Protein AF-A0A8D8BPK6-F1 (afdb_monomer_lite)

pLDDT: mean 78.96, std 10.87, range [40.5, 96.0]

Foldseek 3Di:
DVVVVCVVCVVVVVVVLVVVLVVVVVVVVVCLVVPVVVVVCVLVVVLVVLVVQLVVLVVLLVVLVVPPDDDPQPDDPDPVSVVVNLSNDSVNSVVSNVVSVVVSVVSVVVCVVCVVVVVVVNVVSVVVVVVVVVPPCVSVVSVVVSVVVVVVVVVVVVVVVVQQPAFAFWWFKAQPVVDPQKDFPDPHDGGDTDDQVVCQVGIAGNVDVSHGDPRMGGGGDDGDHPPVVVVVVD

Secondary structure (DSSP, 8-state):
-HHHHHHHHHHHHHHHHHHHHHHHHHHHHHHHHHHHHHHHHHHHHHHHHHHHHHHHHHHHHHHHHHS---------S-HHHHHHHHHH-HHHHHHHHHHHHHHHHHHHHHHHHHHHHHHHHHHHHHHHHHHHHHSTHHHHHHHHHHHHHHHHHHHHHHHHHHHHH-SEEEEEEESTTT-SSEEESS---TT-EE-HHHHHHHEEETTSTTPPPSS-EEEEEEEE--GGGGGGG-

Organism: Culex pipiens (NCBI:txid7175)

InterPro domains:
  IPR007603 Choline transporter-like [PF04515] (98-184)
  IPR007603 Choline transporter-like [PTHR12385] (9-172)

Sequence (234 aa):
MVVEDILETWRLVIVILVLSLIASLLFITMLRWVAKPMVWISILGVIAALSYGVYYSYTRYDYISKHPVESHVNVSPNLSSLVESWLKSEKVWLWILVILSIVLVVLLLVVLVLRKRIVIAIALVKEGSKAVSAIFSTVFFPIIPWLLHIAVIVFSIVVGLYLASIGEPVYRVYGLNATQSCVCDNAYRDGDICDPTTFNAHCQNRMIRGGICTDAACHFQEIDSPKEVGYFHA

Radius of gyration: 39.25 Å; chains: 1; bounding box: 92×27×97 Å

Structure (mmCIF, N/CA/C/O backbone):
data_AF-A0A8D8BPK6-F1
#
_entry.id   AF-A0A8D8BPK6-F1
#
loop_
_atom_site.group_PDB
_atom_site.id
_atom_site.type_symbol
_atom_site.label_atom_id
_atom_site.label_alt_id
_atom_site.label_comp_id
_atom_site.label_asym_id
_atom_site.label_entity_id
_atom_site.label_seq_id
_atom_site.pdbx_PDB_ins_code
_atom_site.Cartn_x
_atom_site.Cartn_y
_atom_site.Cartn_z
_atom_site.occupancy
_atom_site.B_iso_or_equiv
_atom_site.auth_seq_id
_atom_site.auth_comp_id
_atom_site.auth_asym_id
_atom_site.auth_atom_id
_atom_site.pdbx_PDB_model_num
ATOM 1 N N . MET A 1 1 ? 28.236 -4.954 -25.623 1.00 60.94 1 MET A N 1
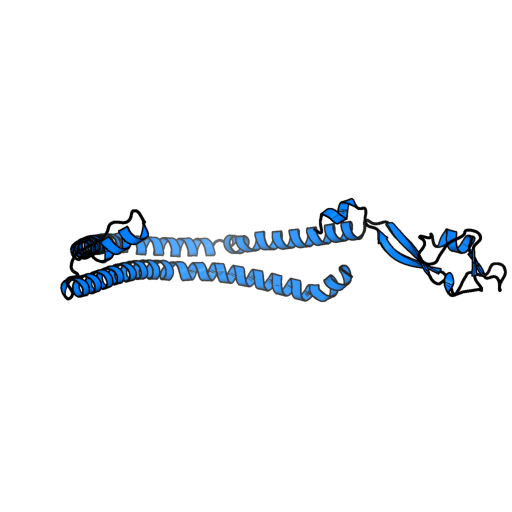ATOM 2 C CA . MET A 1 1 ? 27.815 -5.058 -24.206 1.00 60.94 1 MET A CA 1
ATOM 3 C C . MET A 1 1 ? 26.361 -4.649 -24.021 1.00 60.94 1 MET A C 1
ATOM 5 O O . MET A 1 1 ? 25.527 -5.507 -24.243 1.00 60.94 1 MET A O 1
ATOM 9 N N . VAL A 1 2 ? 26.001 -3.379 -23.774 1.00 64.94 2 VAL A N 1
ATOM 10 C CA . VAL A 1 2 ? 24.601 -3.009 -23.423 1.00 64.94 2 VAL A CA 1
ATOM 11 C C . VAL A 1 2 ? 23.546 -3.462 -24.452 1.00 64.94 2 VAL A C 1
ATOM 13 O O . VAL A 1 2 ? 22.469 -3.917 -24.081 1.00 64.94 2 VAL A O 1
ATOM 16 N N . VAL A 1 3 ? 23.842 -3.381 -25.753 1.00 68.75 3 VAL A N 1
ATOM 17 C CA . VAL A 1 3 ? 22.917 -3.828 -26.816 1.00 68.75 3 VAL A CA 1
ATOM 18 C C . VAL A 1 3 ? 22.761 -5.350 -26.895 1.00 68.75 3 VAL A C 1
ATOM 20 O O . VAL A 1 3 ? 21.676 -5.831 -27.208 1.00 68.75 3 VAL A O 1
ATOM 23 N N . GLU A 1 4 ? 23.813 -6.107 -26.587 1.00 75.38 4 GLU A N 1
ATOM 24 C CA . GLU A 1 4 ? 23.771 -7.575 -26.556 1.00 75.38 4 GLU A CA 1
ATOM 25 C C . GLU A 1 4 ? 23.000 -8.055 -25.324 1.00 75.38 4 GLU A C 1
ATOM 27 O O . GLU A 1 4 ? 22.129 -8.914 -25.455 1.00 75.38 4 GLU A O 1
ATOM 32 N N . ASP A 1 5 ? 23.200 -7.399 -24.177 1.00 74.50 5 ASP A N 1
ATOM 33 C CA . ASP A 1 5 ? 22.460 -7.673 -22.941 1.00 74.50 5 ASP A CA 1
ATOM 34 C C . ASP A 1 5 ? 20.948 -7.418 -23.118 1.00 74.50 5 ASP A C 1
ATOM 36 O O . ASP A 1 5 ? 20.106 -8.176 -22.628 1.00 74.50 5 ASP A O 1
ATOM 40 N N . ILE A 1 6 ? 20.568 -6.382 -23.876 1.00 75.06 6 ILE A N 1
ATOM 41 C CA . ILE A 1 6 ? 19.164 -6.077 -24.207 1.00 75.06 6 ILE A CA 1
ATOM 42 C C . ILE A 1 6 ? 18.566 -7.126 -25.160 1.00 75.06 6 ILE A C 1
ATOM 44 O O . ILE A 1 6 ? 17.418 -7.543 -24.980 1.00 75.06 6 ILE A O 1
ATOM 48 N N . LEU A 1 7 ? 19.324 -7.574 -26.166 1.00 78.12 7 LEU A N 1
ATOM 49 C CA . LEU A 1 7 ? 18.872 -8.592 -27.124 1.00 78.12 7 LEU A CA 1
ATOM 50 C C . LEU A 1 7 ? 18.737 -9.983 -26.500 1.00 78.12 7 LEU A C 1
ATOM 52 O O . LEU A 1 7 ? 17.938 -10.785 -26.982 1.00 78.12 7 LEU A O 1
ATOM 56 N N . GLU A 1 8 ? 19.465 -10.273 -25.425 1.00 83.38 8 GLU A N 1
ATOM 57 C CA . GLU A 1 8 ? 19.287 -11.508 -24.664 1.00 83.38 8 GLU A CA 1
ATOM 58 C C . GLU A 1 8 ? 18.070 -11.416 -23.723 1.00 83.38 8 GLU A C 1
ATOM 60 O O . GLU A 1 8 ? 17.262 -12.345 -23.630 1.00 83.38 8 GLU A O 1
ATOM 65 N N . THR A 1 9 ? 17.867 -10.261 -23.081 1.00 84.75 9 THR A N 1
ATOM 66 C CA . THR A 1 9 ? 16.867 -10.091 -22.011 1.00 84.75 9 THR A CA 1
ATOM 67 C C . THR A 1 9 ? 15.482 -9.615 -22.466 1.00 84.75 9 THR A C 1
ATOM 69 O O . THR A 1 9 ? 14.538 -9.666 -21.672 1.00 84.75 9 THR A O 1
ATOM 72 N N . TRP A 1 10 ? 15.287 -9.219 -23.731 1.00 82.56 10 TRP A N 1
ATOM 73 C CA . TRP A 1 10 ? 14.018 -8.638 -24.216 1.00 82.56 10 TRP A CA 1
ATOM 74 C C . TRP A 1 10 ? 12.767 -9.480 -23.905 1.00 82.56 10 TRP A C 1
ATOM 76 O O . TRP A 1 10 ? 11.719 -8.933 -23.551 1.00 82.56 10 TRP A O 1
ATOM 86 N N . ARG A 1 11 ? 12.862 -10.818 -23.978 1.00 86.25 11 ARG A N 1
ATOM 87 C CA . ARG A 1 11 ? 11.740 -11.717 -23.643 1.00 86.25 11 ARG A CA 1
ATOM 88 C C . ARG A 1 11 ? 11.375 -11.632 -22.167 1.00 86.25 11 ARG A C 1
ATOM 90 O O . ARG A 1 11 ? 10.194 -11.614 -21.833 1.00 86.25 11 ARG A O 1
ATOM 97 N N . LEU A 1 12 ? 12.375 -11.559 -21.294 1.00 87.75 12 LEU A N 1
ATOM 98 C CA . LEU A 1 12 ? 12.192 -11.468 -19.849 1.00 87.75 12 LEU A CA 1
ATOM 99 C C . LEU A 1 12 ? 11.568 -10.118 -19.465 1.00 87.75 12 LEU A C 1
ATOM 101 O O . LEU A 1 12 ? 10.639 -10.085 -18.659 1.00 87.75 12 LEU A O 1
ATOM 105 N N . VAL A 1 13 ? 11.979 -9.029 -20.123 1.00 84.62 13 VAL A N 1
ATOM 106 C CA . VAL A 1 13 ? 11.373 -7.695 -19.956 1.00 84.62 13 VAL A CA 1
ATOM 107 C C . VAL A 1 13 ? 9.890 -7.701 -20.342 1.00 84.62 13 VAL A C 1
ATOM 109 O O . VAL A 1 13 ? 9.054 -7.224 -19.573 1.00 84.62 13 VAL A O 1
ATOM 112 N N . ILE A 1 14 ? 9.531 -8.295 -21.487 1.00 85.06 14 ILE A N 1
ATOM 113 C CA . ILE A 1 14 ? 8.126 -8.418 -21.916 1.00 85.06 14 ILE A CA 1
ATOM 114 C C . ILE A 1 14 ? 7.316 -9.262 -20.923 1.00 85.06 14 ILE A C 1
ATOM 116 O O . ILE A 1 14 ? 6.198 -8.888 -20.571 1.00 85.06 14 ILE A O 1
ATOM 120 N N . VAL A 1 15 ? 7.871 -10.375 -20.435 1.00 89.56 15 VAL A N 1
ATOM 121 C CA . VAL A 1 15 ? 7.194 -11.245 -19.461 1.00 89.56 15 VAL A CA 1
ATOM 122 C C . VAL A 1 15 ? 6.905 -10.502 -18.155 1.00 89.56 15 VAL A C 1
ATOM 124 O O . VAL A 1 15 ? 5.778 -10.561 -17.665 1.00 89.56 15 VAL A O 1
ATOM 127 N N . ILE A 1 16 ? 7.873 -9.757 -17.613 1.00 86.31 16 ILE A N 1
ATOM 128 C CA . ILE A 1 16 ? 7.680 -8.970 -16.385 1.00 86.31 16 ILE A CA 1
ATOM 129 C C . ILE A 1 16 ? 6.667 -7.841 -16.611 1.00 86.31 16 ILE A C 1
ATOM 131 O O . ILE A 1 16 ? 5.822 -7.596 -15.749 1.00 86.31 16 ILE A O 1
ATOM 135 N N . LEU A 1 17 ? 6.692 -7.185 -17.775 1.00 83.81 17 LEU A N 1
ATOM 136 C CA . LEU A 1 17 ? 5.720 -6.149 -18.133 1.00 83.81 17 LEU A CA 1
ATOM 137 C C . LEU A 1 17 ? 4.289 -6.692 -18.183 1.00 83.81 17 LEU A C 1
ATOM 139 O O . LEU A 1 17 ? 3.381 -6.079 -17.616 1.00 83.81 17 LEU A O 1
ATOM 143 N N . VAL A 1 18 ? 4.079 -7.844 -18.820 1.00 87.00 18 VAL A N 1
ATOM 144 C CA . VAL A 1 18 ? 2.765 -8.499 -18.881 1.00 87.00 18 VAL A CA 1
ATOM 145 C C . VAL A 1 18 ? 2.332 -8.977 -17.496 1.00 87.00 18 VAL A C 1
ATOM 147 O O . VAL A 1 18 ? 1.178 -8.784 -17.112 1.00 87.00 18 VAL A O 1
ATOM 150 N N . LEU A 1 19 ? 3.248 -9.539 -16.705 1.00 88.69 19 LEU A N 1
ATOM 151 C CA . LEU A 1 19 ? 2.958 -9.959 -15.336 1.00 88.69 19 LEU A CA 1
ATOM 152 C C . LEU A 1 19 ? 2.561 -8.771 -14.450 1.00 88.69 19 LEU A C 1
ATOM 154 O O . LEU A 1 19 ? 1.611 -8.881 -13.682 1.00 88.69 19 LEU A O 1
ATOM 158 N N . SER A 1 20 ? 3.235 -7.628 -14.589 1.00 85.75 20 SER A N 1
ATOM 159 C CA . SER A 1 20 ? 2.902 -6.380 -13.892 1.00 85.75 20 SER A CA 1
ATOM 160 C C . SER A 1 20 ? 1.504 -5.876 -14.265 1.00 85.75 20 SER A C 1
ATOM 162 O O . SER A 1 20 ? 0.711 -5.527 -13.388 1.00 85.75 20 SER A O 1
ATOM 164 N N . LEU A 1 21 ? 1.142 -5.936 -15.553 1.00 84.81 21 LEU A N 1
ATOM 165 C CA . LEU A 1 21 ? -0.209 -5.610 -16.012 1.00 84.81 21 LEU A CA 1
ATOM 166 C C . LEU A 1 21 ? -1.249 -6.533 -15.358 1.00 84.81 21 LEU A C 1
ATOM 168 O O . LEU A 1 21 ? -2.232 -6.050 -14.794 1.00 84.81 21 LEU A O 1
ATOM 172 N N . ILE A 1 22 ? -1.012 -7.847 -15.363 1.00 87.94 22 ILE A N 1
ATOM 173 C CA . ILE A 1 22 ? -1.903 -8.829 -14.728 1.00 87.94 22 ILE A CA 1
ATOM 174 C C . ILE A 1 22 ? -2.000 -8.583 -13.218 1.00 87.94 22 ILE A C 1
ATOM 176 O O . ILE A 1 22 ? -3.102 -8.575 -12.674 1.00 87.94 22 ILE A O 1
ATOM 180 N N . ALA A 1 23 ? -0.878 -8.334 -12.542 1.00 86.50 23 ALA A N 1
ATOM 181 C CA . ALA A 1 23 ? -0.836 -8.043 -11.113 1.00 86.50 23 ALA A CA 1
ATOM 182 C C . ALA A 1 23 ? -1.623 -6.770 -10.769 1.00 86.50 23 ALA A C 1
ATOM 184 O O . ALA A 1 23 ? -2.367 -6.764 -9.791 1.00 86.50 23 ALA A O 1
ATOM 185 N N . SER A 1 24 ? -1.530 -5.720 -11.592 1.00 84.81 24 SER A N 1
ATOM 186 C CA . SER A 1 24 ? -2.298 -4.484 -11.407 1.00 84.81 24 SER A CA 1
ATOM 187 C C . SER A 1 24 ? -3.808 -4.715 -11.549 1.00 84.81 24 SER A C 1
ATOM 189 O O . SER A 1 24 ? -4.588 -4.264 -10.707 1.00 84.81 24 SER A O 1
ATOM 191 N N . LEU A 1 25 ? -4.228 -5.495 -12.554 1.00 82.31 25 LEU A N 1
ATOM 192 C CA . LEU A 1 25 ? -5.627 -5.879 -12.744 1.00 82.31 25 LEU A CA 1
ATOM 193 C C . LEU A 1 25 ? -6.121 -6.720 -11.566 1.00 82.31 25 LEU A C 1
ATOM 195 O O . LEU A 1 25 ? -7.185 -6.443 -11.009 1.00 82.31 25 LEU A O 1
ATOM 199 N N . LEU A 1 26 ? -5.323 -7.697 -11.134 1.00 85.25 26 LEU A N 1
ATOM 200 C CA . LEU A 1 26 ? -5.635 -8.545 -9.990 1.00 85.25 26 LEU A CA 1
ATOM 201 C C . LEU A 1 26 ? -5.763 -7.703 -8.716 1.00 85.25 26 LEU A C 1
ATOM 203 O O . LEU A 1 26 ? -6.761 -7.826 -8.012 1.00 85.25 26 LEU A O 1
ATOM 207 N N . PHE A 1 27 ? -4.845 -6.774 -8.458 1.00 80.81 27 PHE A N 1
ATOM 208 C CA . PHE A 1 27 ? -4.902 -5.876 -7.307 1.00 80.81 27 PHE A CA 1
ATOM 209 C C . PHE A 1 27 ? -6.173 -5.013 -7.297 1.00 80.81 27 PHE A C 1
ATOM 211 O O . PHE A 1 27 ? -6.852 -4.930 -6.274 1.00 80.81 27 PHE A O 1
ATOM 218 N N . ILE A 1 28 ? -6.570 -4.447 -8.441 1.00 78.44 28 ILE A N 1
ATOM 219 C CA . ILE A 1 28 ? -7.824 -3.685 -8.569 1.00 78.44 28 ILE A CA 1
ATOM 220 C C . ILE A 1 28 ? -9.039 -4.580 -8.272 1.00 78.44 28 ILE A C 1
ATOM 222 O O . ILE A 1 28 ? -9.953 -4.175 -7.546 1.00 78.44 28 ILE A O 1
ATOM 226 N N . THR A 1 29 ? -9.054 -5.815 -8.788 1.00 76.94 29 THR A N 1
ATOM 227 C CA . THR A 1 29 ? -10.135 -6.771 -8.491 1.00 76.94 29 THR A CA 1
ATOM 228 C C . THR A 1 29 ? -10.152 -7.191 -7.019 1.00 76.94 29 THR A C 1
ATOM 230 O O . THR A 1 29 ? -11.226 -7.294 -6.422 1.00 76.94 29 THR A O 1
ATOM 233 N N . MET A 1 30 ? -8.978 -7.351 -6.407 1.00 77.75 30 MET A N 1
ATOM 234 C CA . MET A 1 30 ? -8.815 -7.731 -5.010 1.00 77.75 30 MET A CA 1
ATOM 235 C C . MET A 1 30 ? -9.292 -6.615 -4.080 1.00 77.75 30 MET A C 1
ATOM 237 O O . MET A 1 30 ? -10.141 -6.876 -3.233 1.00 77.75 30 MET A O 1
ATOM 241 N N . LEU A 1 31 ? -8.847 -5.367 -4.264 1.00 71.06 31 LEU A N 1
ATOM 242 C CA . LEU A 1 31 ? -9.297 -4.220 -3.459 1.00 71.06 31 LEU A CA 1
ATOM 243 C C . LEU A 1 31 ? -10.825 -4.082 -3.452 1.00 71.06 31 LEU A C 1
ATOM 245 O O . LEU A 1 31 ? -11.441 -3.758 -2.435 1.00 71.06 31 LEU A O 1
ATOM 249 N N . ARG A 1 32 ? -11.457 -4.408 -4.578 1.00 73.69 32 ARG A N 1
ATOM 250 C CA . ARG A 1 32 ? -12.909 -4.381 -4.732 1.00 73.69 32 ARG A CA 1
ATOM 251 C C . ARG A 1 32 ? -13.621 -5.475 -3.937 1.00 73.69 32 ARG A C 1
ATOM 253 O O . ARG A 1 32 ? -14.689 -5.224 -3.378 1.00 73.69 32 ARG A O 1
ATOM 260 N N . TRP A 1 33 ? -13.049 -6.675 -3.876 1.00 73.25 33 TRP A N 1
ATOM 261 C CA . TRP A 1 33 ? -13.574 -7.772 -3.055 1.00 73.25 33 TRP A CA 1
ATOM 262 C C . TRP A 1 33 ? -13.280 -7.557 -1.571 1.00 73.25 33 TRP A C 1
ATOM 264 O O . TRP A 1 33 ? -14.100 -7.922 -0.730 1.00 73.25 33 TRP A O 1
ATOM 274 N N . VAL A 1 34 ? -12.160 -6.904 -1.257 1.00 78.25 34 VAL A N 1
ATOM 275 C CA . VAL A 1 34 ? -11.684 -6.653 0.105 1.00 78.25 34 VAL A CA 1
ATOM 276 C C . VAL A 1 34 ? -12.444 -5.517 0.793 1.00 78.25 34 VAL A C 1
ATOM 278 O O . VAL A 1 34 ? -12.591 -5.560 2.007 1.00 78.25 34 VAL A O 1
ATOM 281 N N . ALA A 1 35 ? -13.034 -4.559 0.070 1.00 72.00 35 ALA A N 1
ATOM 282 C CA . ALA A 1 35 ? -13.738 -3.424 0.684 1.00 72.00 35 ALA A CA 1
ATOM 283 C C . ALA A 1 35 ? -14.839 -3.828 1.692 1.00 72.00 35 ALA A C 1
ATOM 285 O O . ALA A 1 35 ? -14.989 -3.211 2.745 1.00 72.00 35 ALA A O 1
ATOM 286 N N . LYS A 1 36 ? -15.598 -4.894 1.409 1.00 77.44 36 LYS A N 1
ATOM 287 C CA . LYS A 1 36 ? -16.646 -5.402 2.316 1.00 77.44 36 LYS A CA 1
ATOM 288 C C . LYS A 1 36 ? -16.099 -6.093 3.571 1.00 77.44 36 LYS A C 1
ATOM 290 O O . LYS A 1 36 ? -16.500 -5.691 4.665 1.00 77.44 36 LYS A O 1
ATOM 295 N N . PRO A 1 37 ? -15.235 -7.124 3.458 1.00 84.19 37 PRO A N 1
ATOM 296 C CA . PRO A 1 37 ? -14.647 -7.763 4.627 1.00 84.19 37 PRO A CA 1
ATOM 297 C C . PRO A 1 37 ? -13.747 -6.803 5.406 1.00 84.19 37 PRO A C 1
ATOM 299 O O . PRO A 1 37 ? -13.757 -6.865 6.625 1.00 84.19 37 PRO A O 1
ATOM 302 N N . MET A 1 38 ? -13.054 -5.864 4.756 1.00 82.81 38 MET A N 1
ATOM 303 C CA . MET A 1 38 ? -12.209 -4.863 5.419 1.00 82.81 38 MET A CA 1
ATOM 304 C C . MET A 1 38 ? -12.989 -4.040 6.450 1.00 82.81 38 MET A C 1
ATOM 306 O O . MET A 1 38 ? -12.530 -3.884 7.578 1.00 82.81 38 MET A O 1
ATOM 310 N N . VAL A 1 39 ? -14.186 -3.558 6.102 1.00 83.56 39 VAL A N 1
ATOM 311 C CA . VAL A 1 39 ? -15.027 -2.790 7.036 1.00 83.56 39 VAL A CA 1
ATOM 312 C C . VAL A 1 39 ? -15.498 -3.665 8.200 1.00 83.56 39 VAL A C 1
ATOM 314 O O . VAL A 1 39 ? -15.428 -3.244 9.351 1.00 83.56 39 VAL A O 1
ATOM 317 N N . TRP A 1 40 ? -15.931 -4.899 7.930 1.00 84.88 40 TRP A N 1
ATOM 318 C CA . TRP A 1 40 ? -16.363 -5.82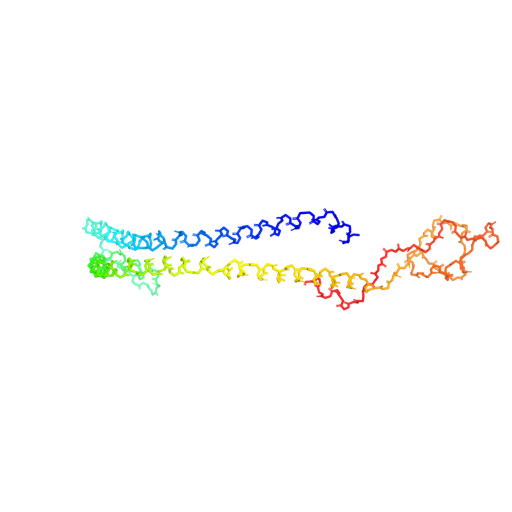7 8.982 1.00 84.88 40 TRP A CA 1
ATOM 319 C C . TRP A 1 40 ? -15.226 -6.231 9.922 1.00 84.88 40 TRP A C 1
ATOM 321 O O . TRP A 1 40 ? -15.416 -6.231 11.135 1.00 84.88 40 TRP A O 1
ATOM 331 N N . ILE A 1 41 ? -14.046 -6.527 9.376 1.00 90.25 41 ILE A N 1
ATOM 332 C CA . ILE A 1 41 ? -12.840 -6.857 10.141 1.00 90.25 41 ILE A CA 1
ATOM 333 C C . ILE A 1 41 ? -12.393 -5.653 10.966 1.00 90.25 41 ILE A C 1
ATOM 335 O O . ILE A 1 41 ? -12.025 -5.830 12.119 1.00 90.25 41 ILE A O 1
ATOM 339 N N . SER A 1 42 ? -12.470 -4.434 10.428 1.00 89.06 42 SER A N 1
ATOM 340 C CA . SER A 1 42 ? -12.156 -3.219 11.185 1.00 89.06 42 SER A CA 1
ATOM 341 C C . SER A 1 42 ? -13.106 -3.032 12.372 1.00 89.06 42 SER A C 1
ATOM 343 O O . SER A 1 42 ? -12.643 -2.831 13.493 1.00 89.06 42 SER A O 1
ATOM 345 N N . ILE A 1 43 ? -14.419 -3.182 12.164 1.00 89.38 43 ILE A N 1
ATOM 346 C CA . ILE A 1 43 ? -15.415 -3.089 13.243 1.00 89.38 43 ILE A CA 1
ATOM 347 C C . ILE A 1 43 ? -15.164 -4.171 14.299 1.00 89.38 43 ILE A C 1
ATOM 349 O O . ILE A 1 43 ? -15.109 -3.869 15.491 1.00 89.38 43 ILE A O 1
ATOM 353 N N . LEU A 1 44 ? -14.974 -5.422 13.868 1.00 91.69 44 LEU A N 1
ATOM 354 C CA . LEU A 1 44 ? -14.692 -6.537 14.767 1.00 91.69 44 LEU A CA 1
ATOM 355 C C . LEU A 1 44 ? -13.380 -6.321 15.528 1.00 91.69 44 LEU A C 1
ATOM 357 O O . LEU A 1 44 ? -13.327 -6.570 16.726 1.00 91.69 44 LEU A O 1
ATOM 361 N N . GLY A 1 45 ? -12.350 -5.815 14.853 1.00 93.94 45 GLY A N 1
ATOM 362 C CA . GLY A 1 45 ? -11.040 -5.528 15.425 1.00 93.94 45 GLY A CA 1
ATOM 363 C C . GLY A 1 45 ? -11.102 -4.454 16.507 1.00 93.94 45 GLY A C 1
ATOM 364 O O . GLY A 1 45 ? -10.526 -4.640 17.573 1.00 93.94 45 GLY A O 1
ATOM 365 N N . VAL A 1 46 ? -11.856 -3.373 16.288 1.00 92.88 46 VAL A N 1
ATOM 366 C CA . VAL A 1 46 ? -12.042 -2.325 17.306 1.00 92.88 46 VAL A CA 1
ATOM 367 C C . VAL A 1 46 ? -12.810 -2.861 18.517 1.00 92.88 46 VAL A C 1
ATOM 369 O O . VAL A 1 46 ? -12.400 -2.626 19.652 1.00 92.88 46 VAL A O 1
ATOM 372 N N . ILE A 1 47 ? -13.884 -3.628 18.299 1.00 92.62 47 ILE A N 1
ATOM 373 C CA . ILE A 1 47 ? -14.645 -4.253 19.394 1.00 92.62 47 ILE A CA 1
ATOM 374 C C . ILE A 1 47 ? -13.761 -5.239 20.170 1.00 92.62 47 ILE A C 1
ATOM 376 O O . ILE A 1 47 ? -13.736 -5.204 21.400 1.00 92.62 47 ILE A O 1
ATOM 380 N N . ALA A 1 48 ? -12.996 -6.075 19.466 1.00 95.19 48 ALA A N 1
ATOM 381 C CA . ALA A 1 48 ? -12.070 -7.027 20.066 1.00 95.19 48 ALA A CA 1
ATOM 382 C C . ALA A 1 48 ? -10.988 -6.310 20.886 1.00 95.19 48 ALA A C 1
ATOM 384 O O . ALA A 1 48 ? -10.795 -6.649 22.050 1.00 95.19 48 ALA A O 1
ATOM 385 N N . ALA A 1 49 ? -10.352 -5.273 20.336 1.00 95.00 49 ALA A N 1
ATOM 386 C CA . ALA A 1 49 ? -9.329 -4.493 21.028 1.00 95.00 49 ALA A CA 1
ATOM 387 C C . ALA A 1 49 ? -9.864 -3.822 22.304 1.00 95.00 49 ALA A C 1
ATOM 389 O O . ALA A 1 49 ? -9.222 -3.899 23.351 1.00 95.00 49 ALA A O 1
ATOM 390 N N . LEU A 1 50 ? -11.058 -3.218 22.254 1.00 93.06 50 LEU A N 1
ATOM 391 C CA . LEU A 1 50 ? -11.678 -2.609 23.434 1.00 93.06 50 LEU A CA 1
ATOM 392 C C . LEU A 1 50 ? -12.078 -3.658 24.474 1.00 93.06 50 LEU A C 1
ATOM 394 O O . LEU A 1 50 ? -11.794 -3.480 25.655 1.00 93.06 50 LEU A O 1
ATOM 398 N N . SER A 1 51 ? -12.680 -4.773 24.048 1.00 93.75 51 SER A N 1
ATOM 399 C CA . SER A 1 51 ? -13.035 -5.874 24.953 1.00 93.75 51 SER A CA 1
ATOM 400 C C . SER A 1 51 ? -11.802 -6.475 25.640 1.00 93.75 51 SER A C 1
ATOM 402 O O . SER A 1 51 ? -11.818 -6.699 26.850 1.00 93.75 51 SER A O 1
ATOM 404 N N . TYR A 1 52 ? -10.698 -6.631 24.902 1.00 96.00 52 TYR A N 1
ATOM 405 C CA . TYR A 1 52 ? -9.413 -7.061 25.442 1.00 96.00 52 TYR A CA 1
ATOM 406 C C . TYR A 1 52 ? -8.843 -6.042 26.431 1.00 96.00 52 TYR A C 1
ATOM 408 O O . TYR A 1 52 ? -8.365 -6.427 27.493 1.00 96.00 52 TYR A O 1
ATOM 416 N N . GLY A 1 53 ? -8.943 -4.743 26.139 1.00 93.50 53 GLY A N 1
ATOM 417 C CA . GLY A 1 53 ? -8.531 -3.698 27.073 1.00 93.50 53 GLY A CA 1
ATOM 418 C C . GLY A 1 53 ? -9.337 -3.716 28.377 1.00 93.50 53 GLY A C 1
ATOM 419 O O . GLY A 1 53 ? -8.753 -3.532 29.447 1.00 93.50 53 GLY A O 1
ATOM 420 N N . VAL A 1 54 ? -10.647 -3.997 28.322 1.00 93.88 54 VAL A N 1
ATOM 421 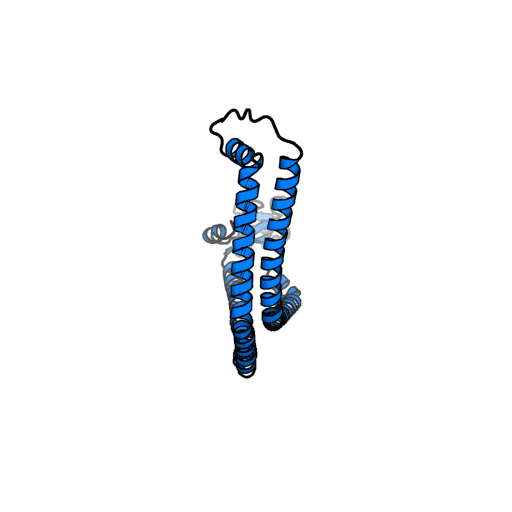C CA . VAL A 1 54 ? -11.493 -4.125 29.524 1.00 93.88 54 VAL A CA 1
ATOM 422 C C . VAL A 1 54 ? -11.064 -5.355 30.320 1.00 93.88 54 VAL A C 1
ATOM 424 O O . VAL A 1 54 ? -10.839 -5.254 31.524 1.00 93.88 54 VAL A O 1
ATOM 427 N N . TYR A 1 55 ? -10.877 -6.494 29.648 1.00 95.06 55 TYR A N 1
ATOM 428 C CA . TYR A 1 55 ? -10.397 -7.731 30.266 1.00 95.06 55 TYR A CA 1
ATOM 429 C C . TYR A 1 55 ? -9.019 -7.558 30.923 1.00 95.06 55 TYR A C 1
ATOM 431 O O . TYR A 1 55 ? -8.812 -7.945 32.074 1.00 95.06 55 TYR A O 1
ATOM 439 N N . TYR A 1 56 ? -8.075 -6.929 30.225 1.00 93.88 56 TYR A N 1
ATOM 440 C CA . TYR A 1 56 ? -6.735 -6.674 30.745 1.00 93.88 56 TYR A CA 1
ATOM 441 C C . TYR A 1 56 ? -6.770 -5.711 31.937 1.00 93.88 56 TYR A C 1
ATOM 443 O O . TYR A 1 56 ? -6.130 -5.958 32.956 1.00 93.88 56 TYR A O 1
ATOM 451 N N . SER A 1 57 ? -7.579 -4.653 31.859 1.00 91.31 57 SER A N 1
ATOM 452 C CA . SER A 1 57 ? -7.734 -3.707 32.969 1.00 91.31 57 SER A CA 1
ATOM 453 C C . SER A 1 57 ? -8.376 -4.364 34.192 1.00 91.31 57 SER A C 1
ATOM 455 O O . SER A 1 57 ? -7.946 -4.117 35.315 1.00 91.31 57 SER A O 1
ATOM 457 N N . TYR A 1 58 ? -9.352 -5.252 33.982 1.00 91.94 58 TYR A N 1
ATOM 458 C CA . TYR A 1 58 ? -9.995 -6.020 35.047 1.00 91.94 58 TYR A CA 1
ATOM 459 C C . TYR A 1 58 ? -9.036 -7.006 35.718 1.00 91.94 58 TYR A C 1
ATOM 461 O O . TYR A 1 58 ? -8.946 -7.034 36.942 1.00 91.94 58 TYR A O 1
ATOM 469 N N . THR A 1 59 ? -8.275 -7.778 34.938 1.00 89.31 59 THR A N 1
ATOM 470 C CA . THR A 1 59 ? -7.301 -8.734 35.496 1.00 89.31 59 THR A CA 1
ATOM 471 C C . THR A 1 59 ? -6.187 -8.028 36.268 1.00 89.31 59 THR A C 1
ATOM 473 O O . THR A 1 59 ? -5.764 -8.511 37.317 1.00 89.31 59 THR A O 1
ATOM 476 N N . ARG A 1 60 ? -5.740 -6.853 35.804 1.00 88.44 60 ARG A N 1
ATOM 477 C CA . ARG A 1 60 ? -4.779 -6.017 36.536 1.00 88.44 60 ARG A CA 1
ATOM 478 C C . ARG A 1 60 ? -5.355 -5.442 37.823 1.00 88.44 60 ARG A C 1
ATOM 480 O O . ARG A 1 60 ? -4.676 -5.493 38.846 1.00 88.44 60 ARG A O 1
ATOM 487 N N . TYR A 1 61 ? -6.589 -4.946 37.781 1.00 87.00 61 TYR A N 1
ATOM 488 C CA . TYR A 1 61 ? -7.299 -4.488 38.970 1.00 87.00 61 TYR A CA 1
ATOM 489 C C . TYR A 1 61 ? -7.408 -5.603 40.023 1.00 87.00 61 TYR A C 1
ATOM 491 O O . TYR A 1 61 ? -6.977 -5.412 41.157 1.00 87.00 61 TYR A O 1
ATOM 499 N N . ASP A 1 62 ? -7.888 -6.786 39.631 1.00 87.31 62 ASP A N 1
ATOM 500 C CA . ASP A 1 62 ? -8.050 -7.940 40.523 1.00 87.31 62 ASP A CA 1
ATOM 501 C C . ASP A 1 62 ? -6.711 -8.412 41.119 1.00 87.31 62 ASP A C 1
ATOM 503 O O . ASP A 1 62 ? -6.617 -8.682 42.316 1.00 87.31 62 ASP A O 1
ATOM 507 N N . TYR A 1 63 ? -5.643 -8.439 40.315 1.00 87.44 63 TYR A N 1
ATOM 508 C CA . TYR A 1 63 ? -4.309 -8.814 40.786 1.00 87.44 63 TYR A CA 1
ATOM 509 C C . TYR A 1 63 ? -3.767 -7.859 41.861 1.00 87.44 63 TYR A C 1
ATOM 511 O O . TYR A 1 63 ? -3.229 -8.321 42.870 1.00 87.44 63 TYR A O 1
ATOM 519 N N . ILE A 1 64 ? -3.909 -6.544 41.651 1.00 84.56 64 ILE A N 1
ATOM 520 C CA . ILE A 1 64 ? -3.422 -5.512 42.581 1.00 84.56 64 ILE A CA 1
ATOM 521 C C . ILE A 1 64 ? -4.299 -5.457 43.836 1.00 84.56 64 ILE A C 1
ATOM 523 O O . ILE A 1 64 ? -3.769 -5.322 44.934 1.00 84.56 64 ILE A O 1
ATOM 527 N N . SER A 1 65 ? -5.616 -5.630 43.696 1.00 80.69 65 SER A N 1
ATOM 528 C CA . SER A 1 65 ? -6.544 -5.670 44.834 1.00 80.69 65 SER A CA 1
ATOM 529 C C . SER A 1 65 ? -6.252 -6.862 45.765 1.00 80.69 65 SER A C 1
ATOM 531 O O . SER A 1 65 ? -6.340 -6.746 46.985 1.00 80.69 65 SER A O 1
ATOM 533 N N . LYS A 1 66 ? -5.806 -8.001 45.208 1.00 84.31 66 LYS A N 1
ATOM 534 C CA . LYS A 1 66 ? -5.395 -9.195 45.975 1.00 84.31 66 LYS A CA 1
ATOM 535 C C . LYS A 1 66 ? -3.998 -9.103 46.599 1.00 84.31 66 LYS A C 1
ATOM 537 O O . LYS A 1 66 ? -3.734 -9.810 47.568 1.00 84.31 66 LYS A O 1
ATOM 542 N N . HIS A 1 67 ? -3.115 -8.259 46.067 1.00 78.19 67 HIS A N 1
ATOM 543 C CA . HIS A 1 67 ? -1.750 -8.063 46.568 1.00 78.19 67 HIS A CA 1
ATOM 544 C C . HIS A 1 67 ? -1.514 -6.574 46.851 1.00 78.19 67 HIS A C 1
ATOM 546 O O . HIS A 1 67 ? -0.854 -5.899 46.052 1.00 78.19 67 HIS A O 1
ATOM 552 N N . PRO A 1 68 ? -2.054 -6.038 47.962 1.00 70.31 68 PRO A N 1
ATOM 553 C CA . PRO A 1 68 ? -1.881 -4.635 48.301 1.00 70.31 68 PRO A CA 1
ATOM 554 C C . PRO A 1 68 ? -0.392 -4.350 48.501 1.00 70.31 68 PRO A C 1
ATOM 556 O O . PRO A 1 68 ? 0.244 -4.877 49.412 1.00 70.31 68 PRO A O 1
ATOM 559 N N . VAL A 1 69 ? 0.186 -3.539 47.615 1.00 64.12 69 VAL A N 1
ATOM 560 C CA . VAL A 1 69 ? 1.588 -3.145 47.736 1.00 64.12 69 VAL A CA 1
ATOM 561 C C . V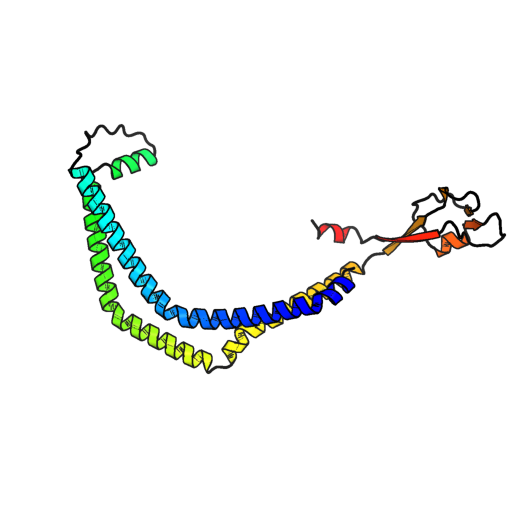AL A 1 69 ? 1.674 -1.956 48.682 1.00 64.12 69 VAL A C 1
ATOM 563 O O . VAL A 1 69 ? 1.048 -0.927 48.425 1.00 64.12 69 VAL A O 1
ATOM 566 N N . GLU A 1 70 ? 2.459 -2.080 49.755 1.00 57.28 70 GLU A N 1
ATOM 567 C CA . GLU A 1 70 ? 2.754 -0.966 50.657 1.00 57.28 70 GLU A CA 1
ATOM 568 C C . GLU A 1 70 ? 3.332 0.208 49.852 1.00 57.28 70 GLU A C 1
ATOM 570 O O . GLU A 1 70 ? 4.377 0.122 49.200 1.00 57.28 70 GLU A O 1
ATOM 575 N N . SER A 1 71 ? 2.581 1.305 49.824 1.00 52.66 71 SER A N 1
ATOM 576 C CA . SER A 1 71 ? 2.846 2.472 48.995 1.00 52.66 71 SER A CA 1
ATOM 577 C C . SER A 1 71 ? 3.976 3.314 49.588 1.00 52.66 71 SER A C 1
ATOM 579 O O . SER A 1 71 ? 3.724 4.309 50.264 1.00 52.66 71 SER A O 1
ATOM 581 N N . HIS A 1 72 ? 5.226 2.942 49.319 1.00 48.31 72 HIS A N 1
ATOM 582 C CA . HIS A 1 72 ? 6.369 3.845 49.452 1.00 48.31 72 HIS A CA 1
ATOM 583 C C . HIS A 1 72 ? 6.947 4.102 48.059 1.00 48.31 72 HIS A C 1
ATOM 585 O O . HIS A 1 72 ? 7.787 3.357 47.557 1.00 48.31 72 HIS A O 1
ATOM 591 N N . VAL A 1 73 ? 6.413 5.117 47.378 1.00 57.09 73 VAL A N 1
ATOM 592 C CA . VAL A 1 73 ? 6.865 5.503 46.037 1.00 57.09 73 VAL A CA 1
ATOM 593 C C . VAL A 1 73 ? 7.790 6.706 46.189 1.00 57.09 73 VAL A C 1
ATOM 595 O O . VAL A 1 73 ? 7.327 7.830 46.363 1.00 57.09 73 VAL A O 1
ATOM 598 N N . ASN A 1 74 ? 9.102 6.473 46.136 1.00 53.53 74 ASN A N 1
ATOM 599 C CA . ASN A 1 74 ? 10.074 7.551 45.969 1.00 53.53 74 ASN A CA 1
ATOM 600 C C . ASN A 1 74 ? 9.884 8.144 44.569 1.00 53.53 74 ASN A C 1
ATOM 602 O O . ASN A 1 74 ? 10.256 7.534 43.566 1.00 53.53 74 ASN A O 1
ATOM 606 N N . VAL A 1 75 ? 9.267 9.322 44.505 1.00 58.62 75 VAL A N 1
ATOM 607 C CA . VAL A 1 75 ? 9.009 10.043 43.257 1.00 58.62 75 VAL A CA 1
ATOM 608 C C . VAL A 1 75 ? 10.327 10.641 42.759 1.00 58.62 75 VAL A C 1
ATOM 610 O O . VAL A 1 75 ? 10.718 11.739 43.142 1.00 58.62 75 VAL A O 1
ATOM 613 N N . SER A 1 76 ? 11.049 9.897 41.925 1.00 63.88 76 SER A N 1
ATOM 614 C CA . SER A 1 76 ? 12.093 10.466 41.070 1.00 63.88 76 SER A CA 1
ATOM 615 C C . SER A 1 76 ? 11.440 11.187 39.878 1.00 63.88 76 SER A C 1
ATOM 617 O O . SER A 1 76 ? 10.387 10.746 39.417 1.00 63.88 76 SER A O 1
ATOM 619 N N . PRO A 1 77 ? 12.025 12.271 39.336 1.00 74.12 77 PRO A N 1
ATOM 620 C CA . PRO A 1 77 ? 11.409 13.080 38.274 1.00 74.12 77 PRO A CA 1
ATOM 621 C C . PRO A 1 77 ? 11.440 12.434 36.870 1.00 74.12 77 PRO A C 1
ATOM 623 O O . PRO A 1 77 ? 11.312 13.133 35.868 1.00 74.12 77 PRO A O 1
ATOM 626 N N . ASN A 1 78 ? 11.616 11.113 36.763 1.00 78.69 78 ASN A N 1
ATOM 627 C CA . ASN A 1 78 ? 11.696 10.418 35.477 1.00 78.69 78 ASN A CA 1
ATOM 628 C C . ASN A 1 78 ? 10.309 9.977 34.981 1.00 78.69 78 ASN A C 1
ATOM 630 O O . ASN A 1 78 ? 9.479 9.480 35.736 1.00 78.69 78 ASN A O 1
ATOM 634 N N . LEU A 1 79 ? 10.059 10.099 33.672 1.00 79.38 79 LEU A N 1
ATOM 635 C CA . LEU A 1 79 ? 8.782 9.702 33.061 1.00 79.38 79 LEU A CA 1
ATOM 636 C C . LEU A 1 79 ? 8.457 8.212 33.286 1.00 79.38 79 LEU A C 1
ATOM 638 O O . LEU A 1 79 ? 7.299 7.855 33.487 1.00 79.38 79 LEU A O 1
ATOM 642 N N . SER A 1 80 ? 9.475 7.349 33.296 1.00 79.69 80 SER A N 1
ATOM 643 C CA . SER A 1 80 ? 9.325 5.910 33.537 1.00 79.69 80 SER A CA 1
ATOM 644 C C . SER A 1 80 ? 8.833 5.588 34.951 1.00 79.69 80 SER A C 1
ATOM 646 O O . SER A 1 80 ? 7.920 4.780 35.101 1.00 79.69 80 SER A O 1
ATOM 648 N N . SER A 1 81 ? 9.361 6.257 35.981 1.00 77.31 81 SER A N 1
ATOM 649 C CA . SER A 1 81 ? 8.941 6.035 37.372 1.00 77.31 81 SER A CA 1
ATOM 650 C C . SER A 1 81 ? 7.535 6.572 37.646 1.00 77.31 81 SER A C 1
ATOM 652 O O . SER A 1 81 ? 6.791 5.979 38.429 1.00 77.31 81 SER A O 1
ATOM 654 N N . LEU A 1 82 ? 7.124 7.643 36.954 1.00 77.94 82 LEU A N 1
ATOM 655 C CA . LEU A 1 82 ? 5.737 8.106 36.974 1.00 77.94 82 LEU A CA 1
ATOM 656 C C . LEU A 1 82 ? 4.804 7.028 36.411 1.00 77.94 82 LEU A C 1
ATOM 658 O O . LEU A 1 82 ? 3.869 6.629 37.101 1.00 77.94 82 LEU A O 1
ATOM 662 N N . VAL A 1 83 ? 5.070 6.511 35.205 1.00 79.94 83 VAL A N 1
ATOM 663 C CA . VAL A 1 83 ? 4.234 5.470 34.572 1.00 79.94 83 VAL A CA 1
ATOM 664 C C . VAL A 1 83 ? 4.122 4.222 35.453 1.00 79.94 83 VAL A C 1
ATOM 666 O O . VAL A 1 83 ? 3.022 3.699 35.633 1.00 79.94 83 VAL A O 1
ATOM 669 N N . GLU A 1 84 ? 5.220 3.777 36.064 1.00 78.88 84 GLU A N 1
ATOM 670 C CA . GLU A 1 84 ? 5.203 2.645 36.999 1.00 78.88 84 GLU A CA 1
ATOM 671 C C . GLU A 1 84 ? 4.348 2.910 38.245 1.00 78.88 84 GLU A C 1
ATOM 673 O O . GLU A 1 84 ? 3.615 2.023 38.686 1.00 78.88 84 GLU A O 1
ATOM 678 N N . SER A 1 85 ? 4.375 4.133 38.781 1.00 77.75 85 SER A N 1
ATOM 679 C CA . SER A 1 85 ? 3.525 4.538 39.907 1.00 77.75 85 SER A CA 1
ATOM 680 C C . SER A 1 85 ? 2.033 4.461 39.558 1.00 77.75 85 SER A C 1
ATOM 682 O O . SER A 1 85 ? 1.241 3.887 40.311 1.00 77.75 85 SER A O 1
ATOM 684 N N . TRP A 1 86 ? 1.645 4.957 38.376 1.00 78.12 86 TRP A N 1
ATOM 685 C CA . TRP A 1 86 ? 0.262 4.872 37.889 1.00 78.12 86 TRP A CA 1
ATOM 686 C C . TRP A 1 86 ? -0.190 3.418 37.700 1.00 78.12 86 TRP A C 1
ATOM 688 O O . TRP A 1 86 ? -1.288 3.060 38.124 1.00 78.12 86 TRP A O 1
ATOM 698 N N . LEU A 1 87 ? 0.666 2.562 37.130 1.00 79.44 87 LEU A N 1
ATOM 699 C CA . LEU A 1 87 ? 0.367 1.143 36.895 1.00 79.44 87 LEU A CA 1
ATOM 700 C C . LEU A 1 87 ? 0.263 0.311 38.181 1.00 79.44 87 LEU A C 1
ATOM 702 O O . LEU A 1 87 ? -0.329 -0.767 38.152 1.00 79.44 87 LEU A O 1
ATOM 706 N N . LYS A 1 88 ? 0.823 0.779 39.299 1.00 77.75 88 LYS A N 1
ATOM 707 C CA . LYS A 1 88 ? 0.790 0.076 40.591 1.00 77.75 88 LYS A CA 1
ATOM 708 C C . LYS A 1 88 ? -0.422 0.453 41.451 1.00 77.75 88 LYS A C 1
ATOM 710 O O . LYS A 1 88 ? -0.714 -0.229 42.428 1.00 77.75 88 LYS A O 1
ATOM 715 N N . SER A 1 89 ? -1.134 1.520 41.089 1.00 77.88 89 SER A N 1
ATOM 716 C CA . SER A 1 89 ? -2.285 2.022 41.839 1.00 77.88 89 SER A CA 1
ATOM 717 C C . SER A 1 89 ? -3.584 1.315 41.444 1.00 77.88 89 SER A C 1
ATOM 719 O O . SER A 1 89 ? -4.034 1.401 40.302 1.00 77.88 89 SER A O 1
ATOM 721 N N . GLU A 1 90 ? -4.243 0.678 42.415 1.00 81.00 90 GLU A N 1
ATOM 722 C CA . GLU A 1 90 ? -5.550 0.028 42.237 1.00 81.00 90 GLU A CA 1
ATOM 723 C C . GLU A 1 90 ? -6.619 1.002 41.708 1.00 81.00 90 GLU A C 1
ATOM 725 O O . GLU A 1 90 ? -7.373 0.686 40.784 1.00 81.00 90 GLU A O 1
ATOM 730 N N . LYS A 1 91 ? -6.660 2.220 42.265 1.00 83.75 91 LYS A N 1
ATOM 731 C CA . LYS A 1 91 ? -7.662 3.234 41.909 1.00 83.75 91 LYS A CA 1
ATOM 732 C C . LYS A 1 91 ? -7.569 3.614 40.432 1.00 83.75 91 LYS A C 1
ATOM 734 O O . LYS A 1 91 ? -8.597 3.774 39.783 1.00 83.75 91 LYS A O 1
ATOM 739 N N . VAL A 1 92 ? -6.356 3.731 39.891 1.00 86.94 92 VAL A N 1
ATOM 740 C CA . VAL A 1 92 ? -6.128 4.098 38.484 1.00 86.94 92 VAL A CA 1
ATOM 741 C C . VAL A 1 92 ? -6.694 3.032 37.547 1.00 86.94 92 VAL A C 1
ATOM 743 O O . VAL A 1 92 ? -7.392 3.374 36.594 1.00 86.94 92 VAL A O 1
ATOM 746 N N . TRP A 1 93 ? -6.471 1.749 37.843 1.00 88.38 93 TRP A N 1
ATOM 747 C CA . TRP A 1 93 ? -7.022 0.650 37.046 1.00 88.38 93 TRP A CA 1
ATOM 748 C C . TRP A 1 93 ? -8.554 0.608 37.055 1.00 88.38 93 TRP A C 1
ATOM 750 O O . TRP A 1 93 ? -9.147 0.352 36.008 1.00 88.38 93 TRP A O 1
ATOM 760 N N . LEU A 1 94 ? -9.200 0.932 38.183 1.00 88.19 94 LEU A N 1
ATOM 761 C CA . LEU A 1 94 ? -10.661 1.093 38.245 1.00 88.19 94 LEU A CA 1
ATOM 762 C C . LEU A 1 94 ? -11.162 2.211 37.331 1.00 88.19 94 LEU A C 1
ATOM 764 O O . LEU A 1 94 ? -12.094 1.997 36.557 1.00 88.19 94 LEU A O 1
ATOM 768 N N . TRP A 1 95 ? -10.541 3.392 37.394 1.00 92.00 95 TRP A N 1
ATOM 769 C CA . TRP A 1 95 ? -10.907 4.514 36.525 1.00 92.00 95 TRP A CA 1
ATOM 770 C C . TRP A 1 95 ? -10.728 4.159 35.046 1.00 92.00 95 TRP A C 1
ATOM 772 O O . TRP A 1 95 ? -11.635 4.406 34.251 1.00 92.00 95 TRP A O 1
ATOM 782 N N . ILE A 1 96 ? -9.606 3.523 34.684 1.00 90.56 96 ILE A N 1
ATOM 783 C CA . ILE A 1 96 ? -9.356 3.041 33.318 1.00 90.56 96 ILE A CA 1
ATOM 784 C C . ILE A 1 96 ? -10.455 2.065 32.890 1.00 90.56 96 ILE A C 1
ATOM 786 O O . ILE A 1 96 ? -11.027 2.244 31.819 1.00 90.56 96 ILE A O 1
ATOM 790 N N . LEU A 1 97 ? -10.798 1.080 33.724 1.00 92.62 97 LEU A N 1
ATOM 791 C CA . LEU A 1 97 ? -11.836 0.093 33.423 1.00 92.62 97 LEU A CA 1
ATOM 792 C C . LEU A 1 97 ? -13.196 0.754 33.168 1.00 92.62 97 LEU A C 1
ATOM 794 O O . LEU A 1 97 ? -13.838 0.455 32.161 1.00 92.62 97 LEU A O 1
ATOM 798 N N . VAL A 1 98 ? -13.629 1.669 34.043 1.00 94.00 98 VAL A N 1
ATOM 799 C CA . VAL A 1 98 ? -14.915 2.377 33.902 1.00 94.00 98 VAL A CA 1
ATOM 800 C C . VAL A 1 98 ? -14.943 3.208 32.620 1.00 94.00 98 VAL A C 1
ATOM 802 O O . VAL A 1 98 ? -15.900 3.111 31.854 1.00 94.00 98 VAL A O 1
ATOM 805 N N . ILE A 1 99 ? -13.885 3.979 32.346 1.00 94.62 99 ILE A N 1
ATOM 806 C CA . ILE A 1 99 ? -13.783 4.795 31.128 1.00 94.62 99 ILE A CA 1
ATOM 807 C C . ILE A 1 99 ? -13.828 3.902 29.887 1.00 94.62 99 ILE A C 1
ATOM 809 O O . ILE A 1 99 ? -14.601 4.166 28.967 1.00 94.62 99 ILE A O 1
ATOM 813 N N . LEU A 1 100 ? -13.04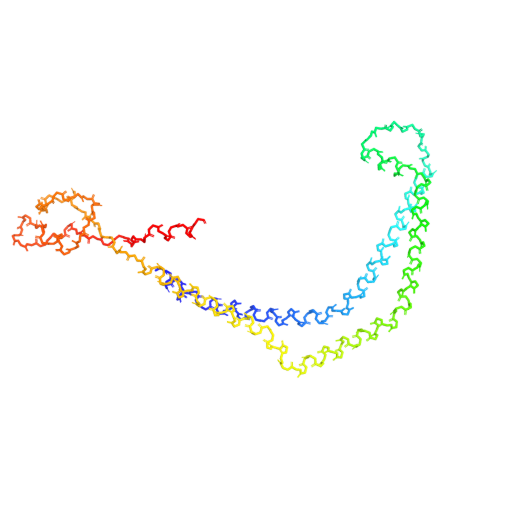4 2.823 29.867 1.00 93.44 100 LEU A N 1
ATOM 814 C CA . LEU A 1 100 ? -12.976 1.917 28.725 1.00 93.44 100 LEU A CA 1
ATOM 815 C C . LEU A 1 100 ? -14.313 1.201 28.485 1.00 93.44 100 LEU A C 1
ATOM 817 O O . LEU A 1 100 ? -14.716 1.021 27.338 1.00 93.44 100 LEU A O 1
ATOM 821 N N . SER A 1 101 ? -15.029 0.857 29.558 1.00 93.94 101 SER A N 1
ATOM 822 C CA . SER A 1 101 ? -16.380 0.293 29.501 1.00 93.94 101 SER A CA 1
ATOM 823 C C . SER A 1 101 ? -17.390 1.284 28.911 1.00 93.94 101 SER A C 1
ATOM 825 O O . SER A 1 101 ? -18.123 0.936 27.985 1.00 93.94 101 SER A O 1
ATOM 827 N N . ILE A 1 102 ? -17.387 2.545 29.362 1.00 95.88 102 ILE A N 1
ATOM 828 C CA . ILE A 1 102 ? -18.259 3.595 28.808 1.00 95.88 102 ILE A CA 1
ATOM 829 C C . ILE A 1 102 ? -17.963 3.807 27.320 1.00 95.88 102 ILE A C 1
ATOM 831 O O . ILE A 1 102 ? -18.888 3.830 26.508 1.00 95.88 102 ILE A O 1
ATOM 835 N N . VAL A 1 103 ? -16.684 3.915 26.944 1.00 95.06 103 VAL A N 1
ATOM 836 C CA . VAL A 1 103 ? -16.264 4.064 25.542 1.00 95.06 103 VAL A CA 1
ATOM 837 C C . VAL A 1 103 ? -16.733 2.876 24.705 1.00 95.06 103 VAL A C 1
ATOM 839 O O . VAL A 1 103 ? -17.267 3.082 23.617 1.00 95.06 103 VAL A O 1
ATOM 842 N N . LEU A 1 104 ? -16.598 1.648 25.214 1.00 94.12 104 LEU A N 1
ATOM 843 C CA . LEU A 1 104 ? -17.077 0.443 24.541 1.00 94.12 104 LEU A CA 1
ATOM 844 C C . LEU A 1 104 ? -18.591 0.503 24.311 1.00 94.12 104 LEU A C 1
ATOM 846 O O . LEU A 1 104 ? -19.032 0.265 23.190 1.00 94.12 104 LEU A O 1
ATOM 850 N N . VAL A 1 105 ? -19.384 0.864 25.324 1.00 94.44 105 VAL A N 1
ATOM 851 C CA . VAL A 1 105 ? -20.851 0.962 25.211 1.00 94.44 105 VAL A CA 1
ATOM 852 C C . VAL A 1 105 ? -21.267 2.042 24.213 1.00 94.44 105 VAL A C 1
ATOM 854 O O . VAL A 1 105 ? -22.104 1.783 23.347 1.00 94.44 105 VAL A O 1
ATOM 857 N N . VAL A 1 106 ? -20.671 3.236 24.293 1.00 94.81 106 VAL A N 1
ATOM 858 C CA . VAL A 1 106 ? -20.951 4.337 23.359 1.00 94.81 106 VAL A CA 1
ATOM 859 C C . VAL A 1 106 ? -20.580 3.934 21.934 1.00 94.81 106 VAL A C 1
ATOM 861 O O . VAL A 1 106 ? -21.374 4.133 21.015 1.00 94.81 106 VAL A O 1
ATOM 864 N N . LEU A 1 107 ? -19.414 3.315 21.738 1.00 92.81 107 LEU A N 1
ATOM 865 C CA . LEU A 1 107 ? -18.978 2.848 20.426 1.00 92.81 107 LEU A CA 1
ATOM 866 C C . LEU A 1 107 ? -19.911 1.765 19.877 1.00 92.81 107 LEU A C 1
ATOM 868 O O . LEU A 1 107 ? -20.284 1.821 18.708 1.00 92.81 107 LEU A O 1
ATOM 872 N N . LEU A 1 108 ? -20.344 0.817 20.710 1.00 91.44 108 LEU A N 1
ATOM 873 C CA . LEU A 1 108 ? -21.287 -0.233 20.326 1.00 91.44 108 LEU A CA 1
ATOM 874 C C . LEU A 1 108 ? -22.638 0.377 19.914 1.00 91.44 108 LEU A C 1
ATOM 876 O O . LEU A 1 108 ? -23.171 0.027 18.861 1.00 91.44 108 LEU A O 1
ATOM 880 N N . LEU A 1 109 ? -23.149 1.354 20.672 1.00 93.06 109 LEU A N 1
ATOM 881 C CA . LEU A 1 109 ? -24.364 2.097 20.327 1.00 93.06 109 LEU A CA 1
ATOM 882 C C . LEU A 1 109 ? -24.223 2.805 18.969 1.00 93.06 109 LEU A C 1
ATOM 884 O O . LEU A 1 109 ? -25.085 2.666 18.100 1.00 93.06 109 LEU A O 1
ATOM 888 N N . VAL A 1 110 ? -23.116 3.522 18.761 1.00 91.00 110 VAL A N 1
ATOM 889 C CA . VAL A 1 110 ? -22.812 4.226 17.508 1.00 91.00 110 VAL A CA 1
ATOM 890 C C . VAL A 1 110 ? -22.734 3.243 16.336 1.00 91.00 110 VAL A C 1
ATOM 892 O O . VAL A 1 110 ? -23.369 3.471 15.305 1.00 91.00 110 VAL A O 1
ATOM 895 N N . VAL A 1 111 ? -22.039 2.113 16.496 1.00 88.81 111 VAL A N 1
ATOM 896 C CA . VAL A 1 111 ? -21.942 1.051 15.481 1.00 88.81 111 VAL A CA 1
ATOM 897 C C . VAL A 1 111 ? -23.313 0.442 15.174 1.00 88.81 111 VAL A C 1
ATOM 899 O O . VAL A 1 111 ? -23.625 0.221 14.004 1.00 88.81 111 VAL A O 1
ATOM 902 N N . LEU A 1 112 ? -24.169 0.213 16.176 1.00 88.94 112 LEU A N 1
ATOM 903 C CA . LEU A 1 112 ? -25.528 -0.302 15.968 1.00 88.94 112 LEU A CA 1
ATOM 904 C C . LEU A 1 112 ? -26.405 0.675 15.179 1.00 88.94 112 LEU A C 1
ATOM 906 O O . LEU A 1 112 ? -27.087 0.256 14.241 1.00 88.94 112 LEU A O 1
ATOM 910 N N . VAL A 1 113 ? -26.360 1.968 15.512 1.00 90.44 113 VAL A N 1
ATOM 911 C CA . VAL A 1 113 ? -27.097 3.017 14.786 1.00 90.44 113 VAL A CA 1
ATOM 912 C C . VAL A 1 113 ? -26.577 3.146 13.351 1.00 90.44 113 VAL A C 1
ATOM 914 O O . VAL A 1 113 ? -27.358 3.215 12.396 1.00 90.44 113 VAL A O 1
ATOM 917 N N . LEU A 1 114 ? -25.255 3.116 13.174 1.00 87.38 114 LEU A N 1
ATOM 918 C CA . LEU A 1 114 ? -24.612 3.213 11.867 1.00 87.38 114 LEU A CA 1
ATOM 919 C C . LEU A 1 114 ? -24.730 1.930 11.046 1.00 87.38 114 LEU A C 1
ATOM 921 O O . LEU A 1 114 ? -24.588 2.012 9.831 1.00 87.38 114 LEU A O 1
ATOM 925 N N . ARG A 1 115 ? -25.052 0.769 11.634 1.00 87.50 115 ARG A N 1
ATOM 926 C CA . ARG A 1 115 ? -25.157 -0.520 10.923 1.00 87.50 115 ARG A CA 1
ATOM 927 C C . ARG A 1 115 ? -26.020 -0.416 9.669 1.00 87.50 115 ARG A C 1
ATOM 929 O O . ARG A 1 115 ? -25.613 -0.874 8.602 1.00 87.50 115 ARG A O 1
ATOM 936 N N . LYS A 1 116 ? -27.190 0.229 9.772 1.00 82.69 116 LYS A N 1
ATOM 937 C CA . LYS A 1 116 ? -28.081 0.442 8.618 1.00 82.69 116 LYS A CA 1
ATOM 938 C C . LYS A 1 116 ? -27.419 1.320 7.551 1.00 82.69 116 LYS A C 1
ATOM 940 O O . LYS A 1 116 ? -27.498 0.999 6.370 1.00 82.69 116 LYS A O 1
ATOM 945 N N . ARG A 1 117 ? -26.716 2.384 7.954 1.00 89.81 117 ARG A N 1
ATOM 946 C CA . ARG A 1 117 ? -25.993 3.272 7.029 1.00 89.81 117 ARG A CA 1
ATOM 947 C C . ARG A 1 117 ? -24.773 2.607 6.395 1.00 89.81 117 ARG A C 1
ATOM 949 O O . ARG A 1 117 ? -24.553 2.812 5.210 1.00 89.81 117 ARG A O 1
ATOM 956 N N . ILE A 1 118 ? -24.032 1.778 7.128 1.00 85.06 118 ILE A N 1
ATOM 957 C CA . ILE A 1 118 ? -22.870 1.034 6.621 1.00 85.06 118 ILE A CA 1
ATOM 958 C C . ILE A 1 118 ? -23.307 0.054 5.530 1.00 85.06 118 ILE A C 1
ATOM 960 O O . ILE A 1 118 ? -22.668 -0.016 4.488 1.00 85.06 118 ILE A O 1
ATOM 964 N N . VAL A 1 119 ? -24.425 -0.657 5.711 1.00 82.31 119 VAL A N 1
ATOM 965 C CA . VAL A 1 119 ? -24.953 -1.565 4.675 1.00 82.31 119 VAL A CA 1
ATOM 966 C C . VAL A 1 119 ? -25.377 -0.797 3.423 1.00 82.31 119 VAL A C 1
ATOM 968 O O . VAL A 1 119 ? -25.060 -1.230 2.317 1.00 82.31 119 VAL A O 1
ATOM 971 N N . ILE A 1 120 ? -26.030 0.359 3.582 1.00 84.75 120 ILE A N 1
ATOM 972 C CA . ILE A 1 120 ? -26.391 1.229 2.453 1.00 84.75 120 ILE A CA 1
ATOM 973 C C . ILE A 1 120 ? -25.131 1.747 1.756 1.00 84.75 120 ILE A C 1
ATOM 975 O O . ILE A 1 120 ? -25.045 1.671 0.538 1.00 84.75 120 ILE A O 1
ATOM 979 N N . ALA A 1 121 ? -24.129 2.210 2.503 1.00 83.00 121 ALA A N 1
ATOM 980 C CA . ALA A 1 121 ? -22.862 2.674 1.947 1.00 83.00 121 ALA A CA 1
ATOM 981 C C . ALA A 1 121 ? -22.126 1.549 1.207 1.00 83.00 121 ALA A C 1
ATOM 983 O O . ALA A 1 121 ? -21.647 1.758 0.101 1.00 83.00 121 ALA A O 1
ATOM 984 N N . ILE A 1 122 ? -22.105 0.331 1.753 1.00 80.12 122 ILE A N 1
ATOM 985 C CA . ILE A 1 122 ? -21.551 -0.847 1.077 1.00 80.12 122 ILE A CA 1
ATOM 986 C C . ILE A 1 122 ? -22.339 -1.168 -0.197 1.00 80.12 122 ILE A C 1
ATOM 988 O O . ILE A 1 122 ? -21.736 -1.543 -1.200 1.00 80.12 122 ILE A O 1
ATOM 992 N N . ALA A 1 123 ? -23.668 -1.043 -0.180 1.00 81.69 123 ALA A N 1
ATOM 993 C CA . ALA A 1 123 ? -24.499 -1.230 -1.365 1.00 81.69 123 ALA A CA 1
ATOM 994 C C . ALA A 1 123 ? -24.211 -0.152 -2.419 1.00 81.69 123 ALA A C 1
ATOM 996 O O . ALA A 1 123 ? -23.993 -0.494 -3.572 1.00 81.69 123 ALA A O 1
ATOM 997 N N . LEU A 1 124 ? -24.090 1.117 -2.023 1.00 83.12 124 LEU A N 1
ATOM 998 C CA . LEU A 1 124 ? -23.699 2.221 -2.901 1.00 83.12 124 LEU A CA 1
ATOM 999 C C . LEU A 1 124 ? -22.292 2.030 -3.469 1.00 83.12 124 LEU A C 1
ATOM 1001 O O . LEU A 1 124 ? -22.096 2.229 -4.658 1.00 83.12 124 LEU A O 1
ATOM 1005 N N . VAL A 1 125 ? -21.323 1.588 -2.665 1.00 78.50 125 VAL A N 1
ATOM 1006 C CA . VAL A 1 125 ? -19.978 1.244 -3.147 1.00 78.50 125 VAL A CA 1
ATOM 1007 C C . VAL A 1 125 ? -20.050 0.050 -4.093 1.00 78.50 125 VAL A C 1
ATOM 1009 O O . VAL A 1 125 ? -19.380 0.054 -5.115 1.00 78.50 125 VAL A O 1
ATOM 1012 N N . LYS A 1 126 ? -20.885 -0.958 -3.816 1.00 73.75 126 LYS A N 1
ATOM 1013 C CA . LYS A 1 126 ? -21.070 -2.119 -4.699 1.00 73.75 126 LYS A CA 1
ATOM 1014 C C . LYS A 1 126 ? -21.673 -1.709 -6.047 1.00 73.75 126 LYS A C 1
ATOM 1016 O O . LYS A 1 126 ? -21.149 -2.128 -7.076 1.00 73.75 126 LYS A O 1
ATOM 1021 N N . GLU A 1 127 ? -22.731 -0.901 -6.043 1.00 81.06 127 GLU A N 1
ATOM 1022 C CA . GLU A 1 127 ? -23.405 -0.413 -7.253 1.00 81.06 127 GLU A CA 1
ATOM 1023 C C . GLU A 1 127 ? -22.554 0.614 -8.002 1.00 81.06 127 GLU A C 1
ATOM 1025 O O . GLU A 1 127 ? -22.404 0.518 -9.216 1.00 81.06 127 GLU A O 1
ATOM 1030 N N . GLY A 1 128 ? -21.900 1.529 -7.288 1.00 75.56 128 GLY A N 1
ATOM 1031 C CA . GLY A 1 128 ? -20.928 2.462 -7.851 1.00 75.56 128 GLY A CA 1
ATOM 1032 C C . GLY A 1 128 ? -19.761 1.718 -8.484 1.00 75.56 128 GLY A C 1
ATOM 1033 O O . GLY A 1 128 ? -19.380 2.003 -9.611 1.00 75.56 128 GLY A O 1
ATOM 1034 N N . SER A 1 129 ? -19.257 0.673 -7.831 1.00 67.31 129 SER A N 1
ATOM 1035 C CA . SER A 1 129 ? -18.233 -0.183 -8.413 1.00 67.31 129 SER A CA 1
ATOM 1036 C C . SER A 1 129 ? -18.762 -0.902 -9.659 1.00 67.31 129 SER A C 1
ATOM 1038 O O . SER A 1 129 ? -18.062 -0.954 -10.671 1.00 67.31 129 SER A O 1
ATOM 1040 N N . LYS A 1 130 ? -20.001 -1.424 -9.635 1.00 68.88 130 LYS A N 1
ATOM 1041 C CA . LYS A 1 130 ? -20.653 -2.074 -10.788 1.00 68.88 130 LYS A CA 1
ATOM 1042 C C . LYS A 1 130 ? -20.782 -1.117 -11.979 1.00 68.88 130 LYS A C 1
ATOM 1044 O O . LYS A 1 130 ? -20.462 -1.514 -13.097 1.00 68.88 130 LYS A O 1
ATOM 1049 N N . ALA A 1 131 ? -21.163 0.133 -11.728 1.00 74.12 131 ALA A N 1
ATOM 1050 C CA . ALA A 1 131 ? -21.188 1.193 -12.729 1.00 74.12 131 ALA A CA 1
ATOM 1051 C C . ALA A 1 131 ? -19.777 1.493 -13.250 1.00 74.12 131 ALA A C 1
ATOM 1053 O O . ALA A 1 131 ? -19.551 1.480 -14.452 1.00 74.12 131 ALA A O 1
ATOM 1054 N N . VAL A 1 132 ? -18.800 1.641 -12.355 1.00 65.50 132 VAL A N 1
ATOM 1055 C CA . VAL A 1 132 ? -17.397 1.870 -12.714 1.00 65.50 132 VAL A CA 1
ATOM 1056 C C . VAL A 1 132 ? -16.838 0.733 -13.580 1.00 65.50 132 VAL A C 1
ATOM 1058 O O . VAL A 1 132 ? -16.142 1.031 -14.537 1.00 65.50 132 VAL A O 1
ATOM 1061 N N . SER A 1 133 ? -17.185 -0.538 -13.328 1.00 60.31 133 SER A N 1
ATOM 1062 C CA . SER A 1 133 ? -16.798 -1.666 -14.203 1.00 60.31 133 SER A CA 1
ATOM 1063 C C . SER A 1 133 ? -17.553 -1.730 -15.525 1.00 60.31 133 SER A C 1
ATOM 1065 O O . SER A 1 133 ? -17.046 -2.320 -16.472 1.00 60.31 133 SER A O 1
ATOM 1067 N N . ALA A 1 134 ? -18.767 -1.181 -15.592 1.00 66.50 134 ALA A N 1
ATOM 1068 C CA . ALA A 1 134 ? -19.484 -1.060 -16.859 1.00 66.50 134 ALA A CA 1
ATOM 1069 C C . ALA A 1 134 ? -18.832 0.004 -17.756 1.00 66.50 134 ALA A C 1
ATOM 1071 O O . ALA A 1 134 ? -18.945 -0.050 -18.978 1.00 66.50 134 ALA A O 1
ATOM 1072 N N . ILE A 1 135 ? -18.106 0.948 -17.152 1.00 71.44 135 ILE A N 1
ATOM 1073 C CA . ILE A 1 135 ? -17.306 1.928 -17.867 1.00 71.44 135 ILE A CA 1
ATOM 1074 C C . ILE A 1 135 ? -15.954 1.282 -18.200 1.00 71.44 135 ILE A C 1
ATOM 1076 O O . ILE A 1 135 ? -15.089 1.122 -17.338 1.00 71.44 135 ILE A O 1
ATOM 1080 N N . PHE A 1 136 ? -15.742 0.974 -19.482 1.00 62.41 136 PHE A N 1
ATOM 1081 C CA . PHE A 1 136 ? -14.481 0.443 -20.035 1.00 62.41 136 PHE A CA 1
ATOM 1082 C C . PHE A 1 136 ? -13.232 1.250 -19.599 1.00 62.41 136 PHE A C 1
ATOM 1084 O O . PHE A 1 136 ? -12.120 0.732 -19.534 1.00 62.41 136 PHE A O 1
ATOM 1091 N N . SER A 1 137 ? -13.426 2.513 -19.204 1.00 60.84 137 SER A N 1
ATOM 1092 C CA . SER A 1 137 ? -12.399 3.414 -18.677 1.00 60.84 137 SER A CA 1
ATOM 1093 C C . SER A 1 137 ? -11.670 2.921 -17.416 1.00 60.84 137 SER A C 1
ATOM 1095 O O . SER A 1 137 ? -10.546 3.371 -17.199 1.00 60.84 137 SER A O 1
ATOM 1097 N N . THR A 1 138 ? -12.218 2.015 -16.588 1.00 66.62 138 THR A N 1
ATOM 1098 C CA . THR A 1 138 ? -11.429 1.487 -15.446 1.00 66.62 138 THR A CA 1
ATOM 1099 C C . THR A 1 138 ? -10.334 0.521 -15.857 1.00 66.62 138 THR A C 1
ATOM 1101 O O . THR A 1 138 ? -9.339 0.420 -15.148 1.00 66.62 138 THR A O 1
ATOM 1104 N N . VAL A 1 139 ? -10.487 -0.162 -16.993 1.00 65.75 139 VAL A N 1
ATOM 1105 C CA . VAL A 1 139 ? -9.413 -0.973 -17.584 1.00 65.75 139 VAL A CA 1
ATOM 1106 C C . VAL A 1 139 ? -8.340 -0.059 -18.180 1.00 65.75 139 VAL A C 1
ATOM 1108 O O . VAL A 1 139 ? -7.161 -0.387 -18.158 1.00 65.75 139 VAL A O 1
ATOM 1111 N N . PHE A 1 140 ? -8.730 1.133 -18.632 1.00 70.38 140 PHE A N 1
ATOM 1112 C CA . PHE A 1 140 ? -7.820 2.126 -19.197 1.00 70.38 140 PHE A CA 1
ATOM 1113 C C . PHE A 1 140 ? -6.927 2.803 -18.138 1.00 70.38 140 PHE A C 1
ATOM 1115 O O . PHE A 1 140 ? -5.788 3.160 -18.429 1.00 70.38 140 PHE A O 1
ATOM 1122 N N . PHE A 1 141 ? -7.406 2.927 -16.893 1.00 76.69 141 PHE A N 1
ATOM 1123 C CA . PHE A 1 141 ? -6.652 3.533 -15.790 1.00 76.69 141 PHE A CA 1
ATOM 1124 C C . PHE A 1 141 ? -5.317 2.835 -15.456 1.00 76.69 141 PHE A C 1
ATOM 1126 O O . PHE A 1 141 ? -4.344 3.558 -15.301 1.00 76.69 141 PHE A O 1
ATOM 1133 N N . PRO A 1 142 ? -5.200 1.494 -15.358 1.00 75.38 142 PRO A N 1
ATOM 1134 C CA . PRO A 1 142 ? -3.905 0.822 -15.189 1.00 75.38 142 PRO A CA 1
ATOM 1135 C C . PRO A 1 142 ? -3.083 0.739 -16.487 1.00 75.38 142 PRO A C 1
ATOM 1137 O O . PRO A 1 142 ? -1.858 0.660 -16.423 1.00 75.38 142 PRO A O 1
ATOM 1140 N N . ILE A 1 143 ? -3.725 0.798 -17.661 1.00 79.06 143 ILE A N 1
ATOM 1141 C CA . ILE A 1 143 ? -3.037 0.723 -18.960 1.00 79.06 143 ILE A CA 1
ATOM 1142 C C . ILE A 1 143 ? -2.271 2.015 -19.268 1.00 79.06 143 ILE A C 1
ATOM 1144 O O . ILE A 1 143 ? -1.150 1.937 -19.763 1.00 79.06 143 ILE A O 1
ATOM 1148 N N . ILE A 1 144 ? -2.819 3.198 -18.957 1.00 81.69 144 ILE A N 1
ATOM 1149 C CA . ILE A 1 144 ? -2.128 4.476 -19.222 1.00 81.69 144 ILE A CA 1
ATOM 1150 C C . ILE A 1 144 ? -0.776 4.565 -18.480 1.00 81.69 144 ILE A C 1
ATOM 1152 O O . ILE A 1 144 ? 0.233 4.805 -19.144 1.00 81.69 144 ILE A O 1
ATOM 1156 N N . PRO A 1 145 ? -0.691 4.352 -17.149 1.00 85.75 145 PRO A N 1
ATOM 1157 C CA . PRO A 1 145 ? 0.578 4.331 -16.429 1.00 85.75 145 PRO A CA 1
ATOM 1158 C C . PRO A 1 145 ? 1.518 3.246 -16.939 1.00 85.75 145 PRO A C 1
ATOM 1160 O O . PRO A 1 145 ? 2.716 3.485 -17.001 1.00 85.75 145 PRO A O 1
ATOM 1163 N N . TRP A 1 146 ? 0.997 2.079 -17.332 1.00 83.50 146 TRP A N 1
ATOM 1164 C CA . TRP A 1 146 ? 1.808 0.999 -17.896 1.00 83.50 146 TRP A CA 1
ATOM 1165 C C . TRP A 1 146 ? 2.451 1.402 -19.232 1.00 83.50 146 TRP A C 1
ATOM 1167 O O . TRP A 1 146 ? 3.654 1.223 -19.414 1.00 83.50 146 TRP A O 1
ATOM 1177 N N . LEU A 1 147 ? 1.688 2.035 -20.130 1.00 86.06 147 LEU A N 1
ATOM 1178 C CA . LEU A 1 147 ? 2.208 2.593 -21.383 1.00 86.06 147 LEU A CA 1
ATOM 1179 C C . LEU A 1 147 ? 3.234 3.701 -21.131 1.00 86.06 147 LEU A C 1
ATOM 1181 O O . LEU A 1 147 ? 4.274 3.736 -21.785 1.00 86.06 147 LEU A O 1
ATOM 1185 N N . LEU A 1 148 ? 2.968 4.579 -20.163 1.00 87.94 148 LEU A N 1
ATOM 1186 C CA . LEU A 1 148 ? 3.909 5.621 -19.760 1.00 87.94 148 LEU A CA 1
ATOM 1187 C C . LEU A 1 148 ? 5.204 5.011 -19.209 1.00 87.94 148 LEU A C 1
ATOM 1189 O O . LEU A 1 148 ? 6.286 5.483 -19.540 1.00 87.94 148 LEU A O 1
ATOM 1193 N N . HIS A 1 149 ? 5.115 3.928 -18.436 1.00 86.31 149 HIS A N 1
ATOM 1194 C CA . HIS A 1 149 ? 6.277 3.214 -17.912 1.00 86.31 149 HIS A CA 1
ATOM 1195 C C . HIS A 1 149 ? 7.149 2.647 -19.040 1.00 86.31 149 HIS A C 1
ATOM 1197 O O . HIS A 1 149 ? 8.366 2.815 -19.024 1.00 86.31 149 HIS A O 1
ATOM 1203 N N . ILE A 1 150 ? 6.530 2.044 -20.061 1.00 86.62 150 ILE A N 1
ATOM 1204 C CA . ILE A 1 150 ? 7.238 1.576 -21.263 1.00 86.62 150 ILE A CA 1
ATOM 1205 C C . ILE A 1 150 ? 7.898 2.745 -21.991 1.00 86.62 150 ILE A C 1
ATOM 1207 O O . ILE A 1 150 ? 9.064 2.645 -22.364 1.00 86.62 150 ILE A O 1
ATOM 1211 N N . ALA A 1 151 ? 7.184 3.859 -22.169 1.00 90.75 151 ALA A N 1
ATOM 1212 C CA . ALA A 1 151 ? 7.731 5.041 -22.826 1.00 90.75 151 ALA A CA 1
ATOM 1213 C C . ALA A 1 151 ? 8.967 5.581 -22.087 1.00 90.75 151 ALA A C 1
ATOM 1215 O O . ALA A 1 151 ? 9.962 5.910 -22.729 1.00 90.75 151 ALA A O 1
ATOM 1216 N N . VAL A 1 152 ? 8.938 5.606 -20.750 1.00 91.56 152 VAL A N 1
ATOM 1217 C CA . VAL A 1 152 ? 10.081 6.011 -19.918 1.00 91.56 152 VAL A CA 1
ATOM 1218 C C . VAL A 1 152 ? 11.255 5.039 -20.063 1.00 91.56 152 VAL A C 1
ATOM 1220 O O . VAL A 1 152 ? 12.387 5.491 -20.214 1.00 91.56 152 VAL A O 1
ATOM 1223 N N . ILE A 1 153 ? 11.012 3.723 -20.077 1.00 87.31 153 ILE A N 1
ATOM 1224 C CA . ILE A 1 153 ? 12.070 2.717 -20.284 1.00 87.31 153 ILE A CA 1
ATOM 1225 C C . ILE A 1 153 ? 12.720 2.890 -21.662 1.00 87.31 153 ILE A C 1
ATOM 1227 O O . ILE A 1 153 ? 13.942 2.947 -21.761 1.00 87.31 153 ILE A O 1
ATOM 1231 N N . VAL A 1 154 ? 11.919 3.014 -22.724 1.00 88.50 154 VAL A N 1
ATOM 1232 C CA . VAL A 1 154 ? 12.430 3.210 -24.091 1.00 88.50 154 VAL A CA 1
ATOM 1233 C C . VAL A 1 154 ? 13.223 4.509 -24.186 1.00 88.50 154 VAL A C 1
ATOM 1235 O O . VAL A 1 154 ? 14.330 4.508 -24.719 1.00 88.50 154 VAL A O 1
ATOM 1238 N N . PHE A 1 155 ? 12.696 5.601 -23.631 1.00 89.75 155 PHE A N 1
ATOM 1239 C CA . PHE A 1 155 ? 13.398 6.879 -23.579 1.00 89.75 155 PHE A CA 1
ATOM 1240 C C . PHE A 1 155 ? 14.740 6.755 -22.846 1.00 89.75 155 PHE A C 1
ATOM 1242 O O . PHE A 1 155 ? 15.755 7.235 -23.345 1.00 89.75 155 PHE A O 1
ATOM 1249 N N . SER A 1 156 ? 14.772 6.047 -21.714 1.00 87.00 156 SER A N 1
ATOM 1250 C CA . SER A 1 156 ? 15.997 5.804 -20.950 1.00 87.00 156 SER A CA 1
ATOM 1251 C C . SER A 1 156 ? 17.026 4.981 -21.730 1.00 87.00 156 SER A C 1
ATOM 1253 O O . SER A 1 156 ? 18.203 5.328 -21.695 1.00 87.00 156 SER A O 1
ATOM 1255 N N . ILE A 1 157 ? 16.607 3.951 -22.476 1.00 85.75 157 ILE A N 1
ATOM 1256 C CA . ILE A 1 157 ? 17.507 3.161 -23.335 1.00 85.75 157 ILE A CA 1
ATOM 1257 C C . ILE A 1 157 ? 18.073 4.028 -24.461 1.00 85.75 157 ILE A C 1
ATOM 1259 O O . ILE A 1 157 ? 19.274 4.002 -24.704 1.00 85.75 157 ILE A O 1
ATOM 1263 N N . VAL A 1 158 ? 17.229 4.814 -25.135 1.00 86.31 158 VAL A N 1
ATOM 1264 C CA . VAL A 1 158 ? 17.657 5.700 -26.227 1.00 86.31 158 VAL A CA 1
ATOM 1265 C C . VAL A 1 158 ? 18.680 6.714 -25.723 1.00 86.31 158 VAL A C 1
ATOM 1267 O O . VAL A 1 158 ? 19.752 6.840 -26.309 1.00 86.31 158 VAL A O 1
ATOM 1270 N N . VAL A 1 159 ? 18.392 7.392 -24.610 1.00 87.00 159 VAL A N 1
ATOM 1271 C CA . VAL A 1 159 ? 19.336 8.327 -23.983 1.00 87.00 159 VAL A CA 1
ATOM 1272 C C . VAL A 1 159 ? 20.613 7.606 -23.549 1.00 87.00 159 VAL A C 1
ATOM 1274 O O . VAL A 1 159 ? 21.697 8.116 -23.802 1.00 87.00 159 VAL A O 1
ATOM 1277 N N . GLY A 1 160 ? 20.516 6.405 -22.974 1.00 83.31 160 GLY A N 1
ATOM 1278 C CA . GLY A 1 160 ? 21.674 5.593 -22.595 1.00 83.31 160 GLY A CA 1
ATOM 1279 C C . GLY A 1 160 ? 22.557 5.206 -23.784 1.00 83.31 160 GLY A C 1
ATOM 1280 O O . GLY A 1 160 ? 23.777 5.260 -23.677 1.00 83.31 160 GLY A O 1
ATOM 1281 N N . LEU A 1 161 ? 21.967 4.883 -24.938 1.00 81.00 161 LEU A N 1
ATOM 1282 C CA . LEU A 1 161 ? 22.709 4.615 -26.174 1.00 81.00 161 LEU A CA 1
ATOM 1283 C C . LEU A 1 161 ? 23.389 5.873 -26.713 1.00 81.00 161 LEU A C 1
ATOM 1285 O O . LEU A 1 161 ? 24.545 5.808 -27.123 1.00 81.00 161 LEU A O 1
ATOM 1289 N N . TYR A 1 162 ? 22.702 7.018 -26.682 1.00 80.50 162 TYR A N 1
ATOM 1290 C CA . TYR A 1 162 ? 23.320 8.294 -27.036 1.00 80.50 162 TYR A CA 1
ATOM 1291 C C . TYR A 1 162 ? 24.490 8.621 -26.104 1.00 80.50 162 TYR A C 1
ATOM 1293 O O . TYR A 1 162 ? 25.548 8.998 -26.594 1.00 80.50 162 TYR A O 1
ATOM 1301 N N . LEU A 1 163 ? 24.335 8.407 -24.793 1.00 80.19 163 LEU A N 1
ATOM 1302 C CA . LEU A 1 163 ? 25.394 8.603 -23.800 1.00 80.19 163 LEU A CA 1
ATOM 1303 C C . LEU A 1 163 ? 26.572 7.634 -23.994 1.00 80.19 163 LEU A C 1
ATOM 1305 O O . LEU A 1 163 ? 27.718 8.050 -23.921 1.00 80.19 163 LEU A O 1
ATOM 1309 N N . ALA A 1 164 ? 26.317 6.362 -24.301 1.00 71.94 164 ALA A N 1
ATOM 1310 C CA . ALA A 1 164 ? 27.377 5.386 -24.565 1.00 71.94 164 ALA A CA 1
ATOM 1311 C C . ALA A 1 164 ? 28.122 5.649 -25.888 1.00 71.94 164 ALA A C 1
ATOM 1313 O O . ALA A 1 164 ? 29.254 5.206 -26.059 1.00 71.94 164 ALA A O 1
ATOM 1314 N N . SER A 1 165 ? 27.487 6.351 -26.832 1.00 73.00 165 SER A N 1
ATOM 1315 C CA . SER A 1 165 ? 28.080 6.702 -28.124 1.00 73.00 165 SER A CA 1
ATOM 1316 C C . SER A 1 165 ? 28.852 8.026 -28.108 1.00 73.00 165 SER A C 1
ATOM 1318 O O . SER A 1 165 ? 29.561 8.302 -29.077 1.00 73.00 165 SER A O 1
ATOM 1320 N N . ILE A 1 166 ? 28.715 8.860 -27.069 1.00 70.69 166 ILE A N 1
ATOM 1321 C CA . ILE A 1 166 ? 29.465 10.119 -26.948 1.00 70.69 166 ILE A CA 1
ATOM 1322 C C . ILE A 1 166 ? 30.809 9.882 -26.257 1.00 70.69 166 ILE A C 1
ATOM 1324 O O . ILE A 1 166 ? 30.996 10.143 -25.073 1.00 70.69 166 ILE A O 1
ATOM 1328 N N . GLY A 1 167 ? 31.789 9.426 -27.019 1.00 65.12 167 GLY A N 1
ATOM 1329 C CA . GLY A 1 167 ? 33.174 9.464 -26.575 1.00 65.12 167 GLY A CA 1
ATOM 1330 C C . GLY A 1 167 ? 34.127 9.311 -27.742 1.00 65.12 167 GLY A C 1
ATOM 1331 O O . GLY A 1 167 ? 33.763 8.791 -28.800 1.00 65.12 167 GLY A O 1
ATOM 1332 N N . GLU A 1 168 ? 35.345 9.803 -27.557 1.00 69.19 168 GLU A N 1
ATOM 1333 C CA . GLU A 1 168 ? 36.387 9.655 -28.563 1.00 69.19 168 GLU A CA 1
ATOM 1334 C C . GLU A 1 168 ? 37.064 8.289 -28.372 1.00 69.19 168 GLU A C 1
ATOM 1336 O O . GLU A 1 168 ? 37.441 7.934 -27.250 1.00 69.19 168 GLU A O 1
ATOM 1341 N N . PRO A 1 169 ? 37.192 7.471 -29.432 1.00 69.75 169 PRO A N 1
ATOM 1342 C CA . PRO A 1 169 ? 37.861 6.182 -29.326 1.00 69.75 169 PRO A CA 1
ATOM 1343 C C . PRO A 1 169 ? 39.354 6.402 -29.062 1.00 69.75 169 PRO A C 1
ATOM 1345 O O . PRO A 1 169 ? 40.056 6.985 -29.888 1.00 69.75 169 PRO A O 1
ATOM 1348 N N . VAL A 1 170 ? 39.854 5.909 -27.928 1.00 77.38 170 VAL A N 1
ATOM 1349 C CA . VAL A 1 170 ? 41.276 5.973 -27.582 1.00 77.38 170 VAL A CA 1
ATOM 1350 C C . VAL A 1 170 ? 41.949 4.676 -28.007 1.00 77.38 170 VAL A C 1
ATOM 1352 O O . VAL A 1 170 ? 41.621 3.578 -27.543 1.00 77.38 170 VAL A O 1
ATOM 1355 N N . TYR A 1 171 ? 42.931 4.814 -28.892 1.00 80.69 171 TYR A N 1
ATOM 1356 C CA . TYR A 1 171 ? 43.781 3.717 -29.328 1.00 80.69 171 TYR A CA 1
ATOM 1357 C C . TYR A 1 171 ? 45.135 3.822 -28.624 1.00 80.69 171 TYR A C 1
ATOM 1359 O O . TYR A 1 171 ? 45.683 4.917 -28.471 1.00 80.69 171 TYR A O 1
ATOM 1367 N N . ARG A 1 172 ? 45.673 2.687 -28.172 1.00 83.38 172 ARG A N 1
ATOM 1368 C CA . ARG A 1 172 ? 46.976 2.612 -27.498 1.00 83.38 172 ARG A CA 1
ATOM 1369 C C . ARG A 1 172 ? 47.911 1.654 -28.216 1.00 83.38 172 ARG A C 1
ATOM 1371 O O . ARG A 1 172 ? 47.477 0.655 -28.789 1.00 83.38 172 ARG A O 1
ATOM 1378 N N . VAL A 1 173 ? 49.199 1.970 -28.191 1.00 83.06 173 VAL A N 1
ATOM 1379 C CA . VAL A 1 173 ? 50.234 1.134 -28.802 1.00 83.06 173 VAL A CA 1
ATOM 1380 C C . VAL A 1 173 ? 50.443 -0.111 -27.948 1.00 83.06 173 VAL A C 1
ATOM 1382 O O . VAL A 1 173 ? 50.702 0.008 -26.752 1.00 83.06 173 VAL A O 1
ATOM 1385 N N . TYR A 1 174 ? 50.379 -1.284 -28.576 1.00 82.06 174 TYR A N 1
ATOM 1386 C CA . TYR A 1 174 ? 50.687 -2.567 -27.949 1.00 82.06 174 TYR A CA 1
ATOM 1387 C C . TYR A 1 174 ? 51.788 -3.306 -28.701 1.00 82.06 174 TYR A C 1
ATOM 1389 O O . TYR A 1 174 ? 51.786 -3.350 -29.931 1.00 82.06 174 TYR A O 1
ATOM 1397 N N . GLY A 1 175 ? 52.692 -3.932 -27.948 1.00 76.25 175 GLY A N 1
ATOM 1398 C CA . GLY A 1 175 ? 53.695 -4.866 -28.463 1.00 76.25 175 GLY A CA 1
ATOM 1399 C C . GLY A 1 175 ? 55.037 -4.231 -28.825 1.00 76.25 175 GLY A C 1
ATOM 1400 O O . GLY A 1 175 ? 55.953 -4.947 -29.214 1.00 76.25 175 GLY A O 1
ATOM 1401 N N . LEU A 1 176 ? 55.209 -2.917 -28.634 1.00 75.94 176 LEU A N 1
ATOM 1402 C CA . LEU A 1 176 ? 56.413 -2.196 -29.076 1.00 75.94 176 LEU A CA 1
ATOM 1403 C C . LEU A 1 176 ? 57.677 -2.595 -28.291 1.00 75.94 176 LEU A C 1
ATOM 1405 O O . LEU A 1 176 ? 58.771 -2.634 -28.845 1.00 75.94 176 LEU A O 1
ATOM 1409 N N . ASN A 1 177 ? 57.530 -2.917 -27.001 1.00 70.94 177 ASN A N 1
ATOM 1410 C CA . ASN A 1 177 ? 58.642 -3.300 -26.117 1.00 70.94 177 ASN A CA 1
ATOM 1411 C C . ASN A 1 177 ? 59.075 -4.769 -26.305 1.00 70.94 177 ASN A C 1
ATOM 1413 O O . ASN A 1 177 ? 60.223 -5.130 -26.060 1.00 70.94 177 ASN A O 1
ATOM 1417 N N . ALA A 1 178 ? 58.166 -5.630 -26.769 1.00 66.19 178 ALA A N 1
ATOM 1418 C CA . ALA A 1 178 ? 58.452 -7.047 -26.995 1.00 66.19 178 ALA A CA 1
ATOM 1419 C C . ALA A 1 178 ? 59.217 -7.299 -28.308 1.00 66.19 178 ALA A C 1
ATOM 1421 O O . ALA A 1 178 ? 59.767 -8.382 -28.510 1.00 66.19 178 ALA A O 1
ATOM 1422 N N . THR A 1 179 ? 59.269 -6.307 -29.202 1.00 64.56 179 THR A N 1
ATOM 1423 C CA . THR A 1 179 ? 59.749 -6.468 -30.577 1.00 64.56 179 THR A CA 1
ATOM 1424 C C . THR A 1 179 ? 61.014 -5.653 -30.831 1.00 64.56 179 THR A C 1
ATOM 1426 O O . THR A 1 179 ? 60.995 -4.431 -30.752 1.00 64.56 179 THR A O 1
ATOM 1429 N N . GLN A 1 180 ? 62.115 -6.306 -31.215 1.00 65.69 180 GLN A N 1
ATOM 1430 C CA . GLN A 1 180 ? 63.334 -5.622 -31.696 1.00 65.69 180 GLN A CA 1
ATOM 1431 C C .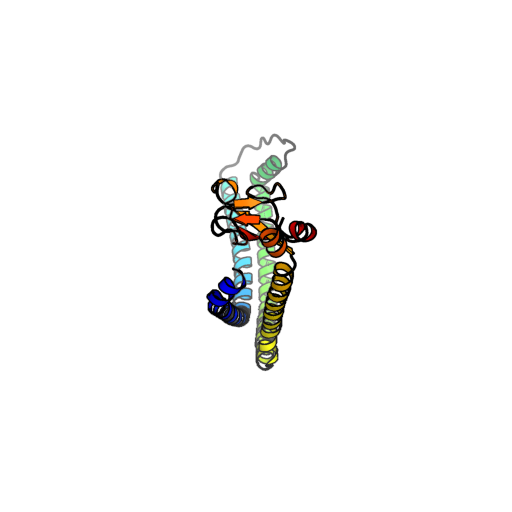 GLN A 1 180 ? 63.290 -5.274 -33.199 1.00 65.69 180 GLN A C 1
ATOM 1433 O O . GLN A 1 180 ? 64.207 -4.634 -33.719 1.00 65.69 180 GLN A O 1
ATOM 1438 N N . SER A 1 181 ? 62.258 -5.732 -33.914 1.00 68.81 181 SER A N 1
ATOM 1439 C CA . SER A 1 181 ? 62.092 -5.609 -35.368 1.00 68.81 181 SER A CA 1
ATOM 1440 C C . SER A 1 181 ? 61.388 -4.320 -35.800 1.00 68.81 181 SER A C 1
ATOM 1442 O O . SER A 1 181 ? 61.581 -3.889 -36.935 1.00 68.81 181 SER A O 1
ATOM 1444 N N . CYS A 1 182 ? 60.607 -3.693 -34.922 1.00 76.56 182 CYS A N 1
ATOM 1445 C CA . CYS A 1 182 ? 59.828 -2.496 -35.221 1.00 76.56 182 CYS A CA 1
ATOM 1446 C C . CYS A 1 182 ? 60.509 -1.238 -34.692 1.00 76.56 182 CYS A C 1
ATOM 1448 O O . CYS A 1 182 ? 60.830 -1.149 -33.510 1.00 76.56 182 CYS A O 1
ATOM 1450 N N . VAL A 1 183 ? 60.746 -0.270 -35.581 1.00 76.56 183 VAL A N 1
ATOM 1451 C CA . VAL A 1 183 ? 61.387 1.004 -35.241 1.00 76.56 183 VAL A CA 1
ATOM 1452 C C . VAL A 1 183 ? 60.459 2.140 -35.655 1.00 76.56 183 VAL A C 1
ATOM 1454 O O . VAL A 1 183 ? 60.010 2.197 -36.800 1.00 76.56 183 VAL A O 1
ATOM 1457 N N . CYS A 1 184 ? 60.176 3.029 -34.708 1.00 76.62 184 CYS A N 1
ATOM 1458 C CA . CYS A 1 184 ? 59.370 4.227 -34.907 1.00 76.62 184 CYS A CA 1
ATOM 1459 C C . CYS A 1 184 ? 60.264 5.468 -34.837 1.00 76.62 184 CYS A C 1
ATOM 1461 O O . CYS A 1 184 ? 61.107 5.556 -33.943 1.00 76.62 184 CYS A O 1
ATOM 1463 N N . ASP A 1 185 ? 60.064 6.429 -35.742 1.00 71.69 185 ASP A N 1
ATOM 1464 C CA . ASP A 1 185 ? 60.836 7.687 -35.754 1.00 71.69 185 ASP A CA 1
ATOM 1465 C C . ASP A 1 185 ? 60.534 8.575 -34.536 1.00 71.69 185 ASP A C 1
ATOM 1467 O O . ASP A 1 185 ? 61.411 9.263 -34.013 1.00 71.69 185 ASP A O 1
ATOM 1471 N N . ASN A 1 186 ? 59.292 8.527 -34.052 1.00 64.56 186 ASN A N 1
ATOM 1472 C CA . ASN A 1 186 ? 58.863 9.212 -32.839 1.00 64.56 186 ASN A CA 1
ATOM 1473 C C . ASN A 1 186 ? 58.858 8.202 -31.689 1.00 64.56 186 ASN A C 1
ATOM 1475 O O . ASN A 1 186 ? 58.388 7.079 -31.864 1.00 64.56 186 ASN A O 1
ATOM 1479 N N . ALA A 1 187 ? 59.393 8.593 -30.529 1.00 68.56 187 ALA A N 1
ATOM 1480 C CA . ALA A 1 187 ? 59.634 7.747 -29.356 1.00 68.56 187 ALA A CA 1
ATOM 1481 C C . ALA A 1 187 ? 58.349 7.267 -28.643 1.00 68.56 187 ALA A C 1
ATOM 1483 O O . ALA A 1 187 ? 58.187 7.488 -27.443 1.00 68.56 187 ALA A O 1
ATOM 1484 N N . TYR A 1 188 ? 57.443 6.620 -29.374 1.00 73.06 188 TYR A N 1
ATOM 1485 C CA . TYR A 1 188 ? 56.289 5.927 -28.825 1.00 73.06 188 TYR A CA 1
ATOM 1486 C C . TYR A 1 188 ? 56.754 4.809 -27.895 1.00 73.06 188 TYR A C 1
ATOM 1488 O O . TYR A 1 188 ? 57.708 4.083 -28.189 1.00 73.06 188 TYR A O 1
ATOM 1496 N N . ARG A 1 189 ? 56.081 4.679 -26.757 1.00 74.12 189 ARG A N 1
ATOM 1497 C CA . ARG A 1 189 ? 56.265 3.597 -25.793 1.00 74.12 189 ARG A CA 1
ATOM 1498 C C . ARG A 1 189 ? 55.027 2.713 -25.773 1.00 74.12 189 ARG A C 1
ATOM 1500 O O . ARG A 1 189 ? 53.947 3.103 -26.212 1.00 74.12 189 ARG A O 1
ATOM 1507 N N . ASP A 1 190 ? 55.199 1.504 -25.252 1.00 76.44 190 ASP A N 1
ATOM 1508 C CA . ASP A 1 190 ? 54.084 0.591 -25.020 1.00 76.44 190 ASP A CA 1
ATOM 1509 C C . ASP A 1 190 ? 53.081 1.243 -24.052 1.00 76.44 190 ASP A C 1
ATOM 1511 O O . ASP A 1 190 ? 53.468 1.733 -22.988 1.00 76.44 190 ASP A O 1
ATOM 1515 N N . GLY A 1 191 ? 51.811 1.304 -24.454 1.00 73.38 191 GLY A N 1
ATOM 1516 C CA . GLY A 1 191 ? 50.741 1.979 -23.721 1.00 73.38 191 GLY A CA 1
ATOM 1517 C C . GLY A 1 191 ? 50.506 3.454 -24.075 1.00 73.38 191 GLY A C 1
ATOM 1518 O O . GLY A 1 191 ? 49.540 4.022 -23.562 1.00 73.38 191 GLY A O 1
ATOM 1519 N N . ASP A 1 192 ? 51.306 4.082 -24.945 1.00 80.50 192 ASP A N 1
ATOM 1520 C CA . ASP A 1 192 ? 51.057 5.464 -25.388 1.00 80.50 192 ASP A CA 1
ATOM 1521 C C . ASP A 1 192 ? 49.820 5.561 -26.291 1.00 80.50 192 ASP A C 1
ATOM 1523 O O . ASP A 1 192 ? 49.484 4.625 -27.019 1.00 80.50 192 ASP A O 1
ATOM 1527 N N . ILE A 1 193 ? 49.140 6.712 -26.251 1.00 81.44 193 ILE A N 1
ATOM 1528 C CA . ILE A 1 193 ? 47.989 6.997 -27.116 1.00 81.44 193 ILE A CA 1
ATOM 1529 C C . ILE A 1 193 ? 48.494 7.228 -28.543 1.00 81.44 193 ILE A C 1
ATOM 1531 O O . ILE A 1 193 ? 49.417 8.015 -28.765 1.00 81.44 193 ILE A O 1
ATOM 1535 N N . CYS A 1 194 ? 47.886 6.551 -29.511 1.00 78.38 194 CYS A N 1
ATOM 1536 C CA . CYS A 1 194 ? 48.270 6.610 -30.916 1.00 78.38 194 CYS A CA 1
ATOM 1537 C C . CYS A 1 194 ? 47.051 6.783 -31.819 1.00 78.38 194 CYS A C 1
ATOM 1539 O O . CYS A 1 194 ? 45.940 6.405 -31.471 1.00 78.38 194 CYS A O 1
ATOM 1541 N N . ASP A 1 195 ? 47.282 7.325 -33.011 1.00 82.19 195 ASP A N 1
ATOM 1542 C CA . ASP A 1 195 ? 46.344 7.225 -34.126 1.00 82.19 195 ASP A CA 1
ATOM 1543 C C . ASP A 1 195 ? 46.854 6.113 -35.061 1.00 82.19 195 ASP A C 1
ATOM 1545 O O . ASP A 1 195 ? 48.027 6.162 -35.455 1.00 82.19 195 ASP A O 1
ATOM 1549 N N . PRO A 1 196 ? 46.033 5.110 -35.428 1.00 81.06 196 PRO A N 1
ATOM 1550 C CA . PRO A 1 196 ? 46.454 4.005 -36.291 1.00 81.06 196 PRO A CA 1
ATOM 1551 C C . PRO A 1 196 ? 47.022 4.466 -37.641 1.00 81.06 196 PRO A C 1
ATOM 1553 O O . PRO A 1 196 ? 47.930 3.826 -38.175 1.00 81.06 196 PRO A O 1
ATOM 1556 N N . THR A 1 197 ? 46.538 5.586 -38.185 1.00 81.50 197 THR A N 1
ATOM 1557 C CA . THR A 1 197 ? 47.010 6.125 -39.470 1.00 81.50 197 THR A CA 1
ATOM 1558 C C . THR A 1 197 ? 48.406 6.737 -39.357 1.00 81.50 197 THR A C 1
ATOM 1560 O O . THR A 1 197 ? 49.274 6.479 -40.192 1.00 81.50 197 THR A O 1
ATOM 1563 N N . THR A 1 198 ? 48.651 7.482 -38.277 1.00 81.94 198 THR A N 1
ATOM 1564 C CA . THR A 1 198 ? 49.941 8.124 -37.992 1.00 81.94 198 THR A CA 1
ATOM 1565 C C . THR A 1 198 ? 50.977 7.089 -37.548 1.00 81.94 198 THR A C 1
ATOM 1567 O O . THR A 1 198 ? 52.125 7.126 -37.987 1.00 81.94 198 THR A O 1
ATOM 1570 N N . PHE A 1 199 ? 50.566 6.105 -36.744 1.00 80.06 199 PHE A N 1
ATOM 1571 C CA . PHE A 1 199 ? 51.428 5.010 -36.304 1.00 80.06 199 PHE A CA 1
ATOM 1572 C C . PHE A 1 199 ? 51.958 4.199 -37.493 1.00 80.06 199 PHE A C 1
ATOM 1574 O O . PHE A 1 199 ? 53.159 3.970 -37.592 1.00 80.06 199 PHE A O 1
ATOM 1581 N N . ASN A 1 200 ? 51.095 3.838 -38.448 1.00 80.25 200 ASN A N 1
ATOM 1582 C CA . ASN A 1 200 ? 51.509 3.062 -39.618 1.00 80.25 200 ASN A CA 1
ATOM 1583 C C . ASN A 1 200 ? 52.411 3.848 -40.593 1.00 80.25 200 ASN A C 1
ATOM 1585 O O . ASN A 1 200 ? 53.183 3.258 -41.343 1.00 80.25 200 ASN A O 1
ATOM 1589 N N . ALA A 1 201 ? 52.329 5.182 -40.589 1.00 80.25 201 ALA A N 1
ATOM 1590 C CA . ALA A 1 201 ? 53.203 6.033 -41.396 1.00 80.25 201 ALA A CA 1
ATOM 1591 C C . ALA A 1 201 ? 54.608 6.190 -40.782 1.00 80.25 201 ALA A C 1
ATOM 1593 O O . ALA A 1 201 ? 55.594 6.237 -41.517 1.00 80.25 201 ALA A O 1
ATOM 1594 N N . HIS A 1 202 ? 54.698 6.262 -39.448 1.00 80.19 202 HIS A N 1
ATOM 1595 C CA . HIS A 1 202 ? 55.938 6.569 -38.720 1.00 80.19 202 HIS A CA 1
ATOM 1596 C C . HIS A 1 202 ? 56.657 5.358 -38.110 1.00 80.19 202 HIS A C 1
ATOM 1598 O O . HIS A 1 202 ? 57.817 5.484 -37.717 1.00 80.19 202 HIS A O 1
ATOM 1604 N N . CYS A 1 203 ? 55.999 4.202 -38.017 1.00 78.44 203 CYS A N 1
ATOM 1605 C CA . CYS A 1 203 ? 56.584 2.958 -37.527 1.00 78.44 203 CYS A CA 1
ATOM 1606 C C . CYS A 1 203 ? 56.721 1.958 -38.672 1.00 78.44 203 CYS A C 1
ATOM 1608 O O . CYS A 1 203 ? 55.732 1.572 -39.292 1.00 78.44 203 CYS A O 1
ATOM 1610 N N . GLN A 1 204 ? 57.950 1.518 -38.941 1.00 81.56 204 GLN A N 1
ATOM 1611 C CA . GLN A 1 204 ? 58.236 0.566 -40.012 1.00 81.56 204 GLN A CA 1
ATOM 1612 C C . GLN A 1 204 ? 59.029 -0.628 -39.498 1.00 81.56 204 GLN A C 1
ATOM 1614 O O . GLN A 1 204 ? 59.829 -0.543 -38.560 1.00 81.56 204 GLN A O 1
ATOM 1619 N N . ASN A 1 205 ? 58.821 -1.765 -40.155 1.00 80.62 205 ASN A N 1
ATOM 1620 C CA . ASN A 1 205 ? 59.581 -2.966 -39.868 1.00 80.62 205 ASN A CA 1
ATOM 1621 C C . ASN A 1 205 ? 61.013 -2.833 -40.414 1.00 80.62 205 ASN A C 1
ATOM 1623 O O . ASN A 1 205 ? 61.237 -2.626 -41.606 1.00 80.62 205 ASN A O 1
ATOM 1627 N N . ARG A 1 206 ? 62.015 -3.017 -39.554 1.00 74.38 206 ARG A N 1
ATOM 1628 C CA . ARG A 1 206 ? 63.435 -2.968 -39.923 1.00 74.38 206 ARG A CA 1
ATOM 1629 C C . ARG A 1 206 ? 63.831 -4.071 -40.908 1.00 74.38 206 ARG A C 1
ATOM 1631 O O . ARG A 1 206 ? 64.788 -3.899 -41.661 1.00 74.38 206 ARG A O 1
ATOM 1638 N N . MET A 1 207 ? 63.120 -5.199 -40.900 1.00 70.69 207 MET A N 1
ATOM 1639 C CA . MET A 1 207 ? 63.396 -6.348 -41.766 1.00 70.69 207 MET A CA 1
ATOM 1640 C C . MET A 1 207 ? 62.834 -6.178 -43.186 1.00 70.69 207 MET A C 1
ATOM 1642 O O . MET A 1 207 ? 63.345 -6.801 -44.114 1.00 70.69 207 MET A O 1
ATOM 1646 N N . ILE A 1 208 ? 61.818 -5.326 -43.380 1.00 71.06 208 ILE A N 1
ATOM 1647 C CA . ILE A 1 208 ? 61.147 -5.106 -44.670 1.00 71.06 208 ILE A CA 1
ATOM 1648 C C . ILE A 1 208 ? 60.979 -3.598 -44.882 1.00 71.06 208 ILE A C 1
ATOM 1650 O O . ILE A 1 208 ? 60.135 -2.972 -44.247 1.00 71.06 208 ILE A O 1
ATOM 1654 N N . ARG A 1 209 ? 61.752 -2.997 -45.799 1.00 63.25 209 ARG A N 1
ATOM 1655 C CA . ARG A 1 209 ? 61.621 -1.562 -46.126 1.00 63.25 209 ARG A CA 1
ATOM 1656 C C . ARG A 1 209 ? 60.204 -1.261 -46.631 1.00 63.25 209 ARG A C 1
ATOM 1658 O O . ARG A 1 209 ? 59.811 -1.789 -47.666 1.00 63.25 209 ARG A O 1
ATOM 1665 N N . GLY A 1 210 ? 59.468 -0.411 -45.910 1.00 64.69 210 GLY A N 1
ATOM 1666 C CA . GLY A 1 210 ? 58.071 -0.068 -46.210 1.00 64.69 210 GLY A CA 1
ATOM 1667 C C . GLY A 1 210 ? 57.034 -1.101 -45.747 1.00 64.69 210 GLY A C 1
ATOM 1668 O O . GLY A 1 210 ? 55.866 -0.981 -46.104 1.00 64.69 210 GLY A O 1
ATOM 1669 N N . GLY A 1 211 ? 57.440 -2.118 -44.982 1.00 69.44 211 GLY A N 1
ATOM 1670 C CA . GLY A 1 211 ? 56.529 -3.081 -44.370 1.00 69.44 211 GLY A CA 1
ATOM 1671 C C . GLY A 1 211 ? 55.931 -2.550 -43.068 1.00 69.44 211 GLY A C 1
ATOM 1672 O O . GLY A 1 211 ? 56.638 -1.957 -42.249 1.00 69.44 211 GLY A O 1
ATOM 1673 N N . ILE A 1 212 ? 54.637 -2.801 -42.873 1.00 75.56 212 ILE A N 1
ATOM 1674 C CA . ILE A 1 212 ? 53.938 -2.499 -41.622 1.00 75.56 212 ILE A CA 1
ATOM 1675 C C . ILE A 1 212 ? 54.458 -3.387 -40.485 1.00 75.56 212 ILE A C 1
ATOM 1677 O O . ILE A 1 212 ? 54.901 -4.519 -40.704 1.00 75.56 212 ILE A O 1
ATOM 1681 N N . CYS A 1 213 ? 54.394 -2.879 -39.261 1.00 76.56 213 CYS A N 1
ATOM 1682 C CA . CYS A 1 213 ? 54.673 -3.670 -38.072 1.00 76.56 213 CYS A CA 1
ATOM 1683 C C . CYS A 1 213 ? 53.565 -4.706 -37.850 1.00 76.56 213 CYS A C 1
ATOM 1685 O O . CYS A 1 213 ? 52.407 -4.350 -37.666 1.00 76.56 213 CYS A O 1
ATOM 1687 N N . THR A 1 214 ? 53.912 -5.993 -37.903 1.00 74.50 214 THR A N 1
ATOM 1688 C CA . THR A 1 214 ? 52.973 -7.106 -37.660 1.00 74.50 214 THR A CA 1
ATOM 1689 C C . THR A 1 214 ? 52.849 -7.446 -36.183 1.00 74.50 214 THR A C 1
ATOM 1691 O O . THR A 1 214 ? 51.810 -7.927 -35.746 1.00 74.50 214 THR A O 1
ATOM 1694 N N . ASP A 1 215 ? 53.912 -7.179 -35.428 1.00 73.62 215 ASP A N 1
ATOM 1695 C CA . ASP A 1 215 ? 54.038 -7.575 -34.027 1.00 73.62 215 ASP A CA 1
ATOM 1696 C C . ASP A 1 215 ? 53.664 -6.437 -33.060 1.00 73.62 215 ASP A C 1
ATOM 1698 O O . ASP A 1 215 ? 53.482 -6.669 -31.867 1.00 73.62 215 ASP A O 1
ATOM 1702 N N . ALA A 1 216 ? 53.535 -5.209 -33.576 1.00 76.50 216 ALA A N 1
ATOM 1703 C CA . ALA A 1 216 ? 53.120 -4.042 -32.814 1.00 76.50 216 ALA A CA 1
ATOM 1704 C C . ALA A 1 216 ? 52.104 -3.217 -33.604 1.00 76.50 216 ALA A C 1
ATOM 1706 O O . ALA A 1 216 ? 52.333 -2.883 -34.768 1.00 76.50 216 ALA A O 1
ATOM 1707 N N . ALA A 1 217 ? 50.991 -2.879 -32.960 1.00 81.44 217 ALA A N 1
ATOM 1708 C CA . ALA A 1 217 ? 49.894 -2.151 -33.580 1.00 81.44 217 ALA A CA 1
ATOM 1709 C C . ALA A 1 217 ? 49.219 -1.204 -32.583 1.00 81.44 217 ALA A C 1
ATOM 1711 O O . ALA A 1 217 ? 49.262 -1.397 -31.367 1.00 81.44 217 ALA A O 1
ATOM 1712 N N . CYS A 1 218 ? 48.566 -0.182 -33.128 1.00 81.44 218 CYS A N 1
ATOM 1713 C CA . CYS A 1 218 ? 47.694 0.707 -32.377 1.00 81.44 218 CYS A CA 1
ATOM 1714 C C . CYS A 1 218 ? 46.342 0.002 -32.172 1.00 81.44 218 CYS A C 1
ATOM 1716 O O . CYS A 1 218 ? 45.548 -0.099 -33.109 1.00 81.44 218 CYS A O 1
ATOM 1718 N N . HIS A 1 219 ? 46.108 -0.556 -30.982 1.00 82.25 219 HIS A N 1
ATOM 1719 C CA . HIS A 1 219 ? 44.902 -1.326 -30.678 1.00 82.25 219 HIS A CA 1
ATOM 1720 C C . HIS A 1 219 ? 43.838 -0.427 -30.044 1.00 82.25 219 HIS A C 1
ATOM 1722 O O . HIS A 1 219 ? 44.136 0.409 -29.189 1.00 82.25 219 HIS A O 1
ATOM 1728 N N . PHE A 1 220 ? 42.581 -0.615 -30.444 1.00 79.31 220 PHE A N 1
ATOM 1729 C CA . PHE A 1 220 ? 41.447 0.019 -29.775 1.00 79.31 220 PHE A CA 1
ATOM 1730 C C . PHE A 1 220 ? 41.331 -0.531 -28.354 1.00 79.31 220 PHE A C 1
ATOM 1732 O O . PHE A 1 220 ? 41.298 -1.752 -28.183 1.00 79.31 220 PHE A O 1
ATOM 1739 N N . GLN A 1 221 ? 41.276 0.340 -27.350 1.00 73.75 221 GLN A N 1
ATOM 1740 C CA . GLN A 1 221 ? 41.171 -0.106 -25.964 1.00 73.75 221 GLN A CA 1
ATOM 1741 C C . GLN A 1 221 ? 39.869 0.327 -25.313 1.00 73.75 221 GLN A C 1
ATOM 1743 O O . GLN A 1 221 ? 39.139 -0.518 -24.803 1.00 73.75 221 GLN A O 1
ATOM 1748 N N . GLU A 1 222 ? 39.571 1.622 -25.333 1.00 68.19 222 GLU A N 1
ATOM 1749 C CA . GLU A 1 222 ? 38.412 2.158 -24.631 1.00 68.19 222 GLU A CA 1
ATOM 1750 C C . GLU A 1 222 ? 37.933 3.455 -25.287 1.00 68.19 222 GLU A C 1
ATOM 1752 O O . GLU A 1 222 ? 38.688 4.137 -25.983 1.00 68.19 222 GLU A O 1
ATOM 1757 N N . ILE A 1 223 ? 36.659 3.778 -25.091 1.00 69.06 223 ILE A N 1
ATOM 1758 C CA . ILE A 1 223 ? 36.070 5.052 -25.502 1.00 69.06 223 ILE A CA 1
ATOM 1759 C C . ILE A 1 223 ? 36.192 5.993 -24.305 1.00 69.06 223 ILE A C 1
ATOM 1761 O O . ILE A 1 223 ? 35.535 5.774 -23.287 1.00 69.06 223 ILE A O 1
ATOM 1765 N N . ASP A 1 224 ? 37.037 7.019 -24.412 1.00 66.31 224 ASP A N 1
ATOM 1766 C CA . ASP A 1 224 ? 37.194 7.998 -23.335 1.00 66.31 224 ASP A CA 1
ATOM 1767 C C . ASP A 1 224 ? 35.989 8.942 -23.387 1.00 66.31 224 ASP A C 1
ATOM 1769 O O . ASP A 1 224 ? 35.804 9.737 -24.316 1.00 66.31 224 ASP A O 1
ATOM 1773 N N . SER A 1 225 ? 35.087 8.756 -22.427 1.00 59.47 225 SER A N 1
ATOM 1774 C CA . SER A 1 225 ? 33.875 9.559 -22.303 1.00 59.47 225 SER A CA 1
ATOM 1775 C C . SER A 1 225 ? 34.245 10.886 -21.626 1.00 59.47 225 SER A C 1
ATOM 1777 O O . SER A 1 225 ? 34.983 10.876 -20.638 1.00 59.47 225 SER A O 1
ATOM 1779 N N . PRO A 1 226 ? 33.758 12.046 -22.100 1.00 62.91 226 PRO A N 1
ATOM 1780 C CA . PRO A 1 226 ? 34.129 13.341 -21.530 1.00 62.91 226 PRO A CA 1
ATOM 1781 C C . PRO A 1 226 ? 33.832 13.387 -20.022 1.00 62.91 226 PRO A C 1
ATOM 1783 O O . PRO A 1 226 ? 32.772 12.959 -19.581 1.00 62.91 226 PRO A O 1
ATOM 1786 N N . LYS A 1 227 ? 34.751 13.932 -19.211 1.00 55.56 227 LYS A N 1
ATOM 1787 C CA . LYS A 1 227 ? 34.711 13.884 -17.726 1.00 55.56 227 LYS A CA 1
ATOM 1788 C C . LYS A 1 227 ? 33.387 14.330 -17.079 1.00 55.56 227 LYS A C 1
ATOM 1790 O O . LYS A 1 227 ? 33.097 13.930 -15.955 1.00 55.56 227 LYS A O 1
ATOM 1795 N N . GLU A 1 228 ? 32.574 15.105 -17.790 1.00 56.88 228 GLU A N 1
ATOM 1796 C CA . GLU A 1 228 ? 31.237 15.545 -17.379 1.00 56.88 228 GLU A CA 1
ATOM 1797 C C . GLU A 1 228 ? 30.231 14.384 -17.185 1.00 56.88 228 GLU A C 1
ATOM 1799 O O . GLU A 1 228 ? 29.321 14.504 -16.367 1.00 56.88 228 GLU A O 1
ATOM 1804 N N . VAL A 1 229 ? 30.390 13.233 -17.866 1.00 54.22 229 VAL A N 1
ATOM 1805 C CA . VAL A 1 229 ? 29.488 12.064 -17.701 1.00 54.22 229 VAL A CA 1
ATOM 1806 C C . VAL A 1 229 ? 29.843 11.185 -16.493 1.00 54.22 229 VAL A C 1
ATOM 1808 O O . VAL A 1 229 ? 28.994 10.438 -16.007 1.00 54.22 229 VAL A O 1
ATOM 1811 N N . GLY A 1 230 ? 31.060 11.306 -15.948 1.00 52.00 230 GLY A N 1
ATOM 1812 C CA . GLY A 1 230 ? 31.509 10.538 -14.778 1.00 52.00 230 GLY A CA 1
ATOM 1813 C C . GLY A 1 230 ? 30.805 10.921 -13.470 1.00 52.00 230 GLY A C 1
ATOM 1814 O O . GLY A 1 230 ? 30.722 10.106 -12.555 1.00 52.00 230 GLY A O 1
ATOM 1815 N N . TYR A 1 231 ? 30.238 12.129 -13.385 1.00 52.41 231 TYR A N 1
ATOM 1816 C CA . TYR A 1 231 ? 29.523 12.605 -12.194 1.00 52.41 231 TYR A CA 1
ATOM 1817 C C . TYR A 1 231 ? 28.114 12.013 -12.026 1.00 52.41 231 TYR A C 1
ATOM 1819 O O . TYR A 1 231 ? 27.556 12.102 -10.938 1.00 52.41 231 TYR A O 1
ATOM 1827 N N . PHE A 1 232 ? 27.540 11.392 -13.063 1.00 52.28 232 PHE A N 1
ATOM 1828 C CA . PHE A 1 232 ? 26.205 10.777 -13.001 1.00 52.28 232 PHE A CA 1
ATOM 1829 C C . PHE A 1 232 ? 26.217 9.303 -12.558 1.00 52.28 232 PHE A C 1
ATOM 1831 O O . PHE A 1 232 ? 25.152 8.709 -12.396 1.00 52.28 232 PHE A O 1
ATOM 1838 N N . HIS A 1 233 ? 27.403 8.721 -12.349 1.00 46.78 233 HIS A N 1
ATOM 1839 C CA . HIS A 1 233 ? 27.596 7.331 -11.917 1.00 46.78 233 HIS A CA 1
ATOM 1840 C C . HIS A 1 233 ? 28.101 7.189 -10.464 1.00 46.78 233 HIS A C 1
ATOM 1842 O O . HIS A 1 233 ? 28.512 6.093 -10.079 1.00 46.78 233 HIS A O 1
ATOM 1848 N N . ALA A 1 234 ? 28.064 8.264 -9.664 1.00 40.50 234 ALA A N 1
ATOM 1849 C CA . ALA A 1 234 ? 28.366 8.252 -8.226 1.00 40.50 234 ALA A CA 1
ATOM 1850 C C . ALA A 1 234 ? 27.093 8.314 -7.369 1.00 40.50 234 ALA A C 1
ATOM 1852 O O . ALA A 1 234 ? 26.172 9.081 -7.733 1.00 40.50 234 ALA A O 1
#